Protein AF-A0A8K0DDA6-F1 (afdb_monomer_lite)

pLDDT: mean 89.37, std 14.11, range [34.91, 98.81]

Foldseek 3Di:
DDDDPDDPVVVVVVVVVVLLVVLLVQCLDPDPVSLVVSLVVNLVSCVVCVVPPPVVSVLVLLLSLLLQQLDPRPSSVVSSLVSLLVNLLPDPVDALVSLVVSLCVRLDDDPPDDPVSVLSSLSSQLSSLLSCLSSVVLVVHDLVSVQVSLLSLLVSLPSDVVSVVSSLVSLVSVLVVDALVSCVPRVCVSCVVVQLAELVPHAPSSLVVVVSCCVHHVVSLALVSCCVRHVGSDCDDPVNPVSVVVRVD

Radius of gyration: 22.13 Å; chains: 1; bounding box: 68×40×72 Å

Sequence (249 aa):
MAGLKNEPEENTQKRTSRSILDHFNNISNDNEASRLKNSILLIKHLCVNHKNDDDNELRYALDRLIRGLGSSRNCARIGFYSSLVTLINVSPSLETNQVLQSIAKQLQTGGSNSKSENGDIYTGQVLACGALIRSERFLKSSAEEQKQVLELLLEAGKKRSYLTLAASTFIINVLDMVDANQFEQVIWPALKPEILKPWPEQTIDSIYILTLIHKKFPQSLKASTLKKHLETREIFCEENIKPLGDILL

InterPro domains:
  IPR007015 DNA polymerase V/Myb-binding protein 1A [PF04931] (60-248)
  IPR007015 DNA polymerase V/Myb-binding protein 1A [PTHR13213] (9-248)
  IPR016024 Armadillo-type fold [SSF48371] (18-226)

Organism: Ignelater luminosus (NCBI:txid2038154)

Secondary structure (DSSP, 8-state):
--------HHHHHHHHHHHHHHHHHHHT-SSHHHHHHHHHHHHHHHHHHTTSS-HHHHHHHHHHHHHHHT-S-HHHHHHHHHHHHHHHHH-TT--HHHHHHHHHHHS---TTS-HHHHHHHHHHHHHHHHHHHHTTHHHHS-HHHHHHHHHHHHHHHTTSHHHHHHHHHHHHHHHHH--HHHIIIIIHHHHHHHHS--GGG--HHHHHHHHHHHHH-TTTS-HHHHHHHHS-S-SSSGGGHHHHHHHH-

Structure (mmCIF, N/CA/C/O backbone):
data_AF-A0A8K0DDA6-F1
#
_entry.id   AF-A0A8K0DDA6-F1
#
loop_
_atom_site.group_PDB
_atom_site.id
_atom_site.type_symbol
_atom_site.label_atom_id
_atom_site.label_alt_id
_atom_site.label_comp_id
_atom_site.label_asym_id
_atom_site.label_entity_id
_atom_site.label_seq_id
_atom_site.pdbx_PDB_ins_code
_atom_site.Cartn_x
_atom_site.Cartn_y
_atom_site.Cartn_z
_atom_site.occupancy
_atom_site.B_iso_or_equiv
_atom_site.auth_seq_id
_atom_site.auth_comp_id
_atom_site.auth_asym_id
_atom_site.auth_atom_id
_atom_site.pdbx_PDB_model_num
ATOM 1 N N . MET A 1 1 ? 40.818 -11.777 -45.231 1.00 37.28 1 MET A N 1
ATOM 2 C CA . MET A 1 1 ? 40.711 -11.292 -43.840 1.00 37.28 1 MET A CA 1
ATOM 3 C C . MET A 1 1 ? 39.830 -10.054 -43.843 1.00 37.28 1 MET A C 1
ATOM 5 O O . MET A 1 1 ? 40.301 -8.979 -44.185 1.00 37.28 1 MET A O 1
ATOM 9 N N . ALA A 1 2 ? 38.530 -10.232 -43.603 1.00 34.91 2 ALA A N 1
ATOM 10 C CA . ALA A 1 2 ? 37.582 -9.126 -43.520 1.00 34.91 2 ALA A CA 1
ATOM 11 C C . ALA A 1 2 ? 37.733 -8.459 -42.147 1.00 34.91 2 ALA A C 1
ATOM 13 O O . ALA A 1 2 ? 37.659 -9.136 -41.123 1.00 34.91 2 ALA A O 1
ATOM 14 N N . GLY A 1 3 ? 38.006 -7.154 -42.145 1.00 36.50 3 GLY A N 1
ATOM 15 C CA . GLY A 1 3 ? 38.153 -6.364 -40.930 1.00 36.50 3 GLY A CA 1
ATOM 16 C C . GLY A 1 3 ? 36.832 -6.286 -40.174 1.00 36.50 3 GLY A C 1
ATOM 17 O O . GLY A 1 3 ? 35.857 -5.727 -40.677 1.00 36.50 3 GLY A O 1
ATOM 18 N N . LEU A 1 4 ? 36.820 -6.838 -38.962 1.00 39.72 4 LEU A N 1
ATOM 19 C CA . LEU A 1 4 ? 35.804 -6.561 -37.956 1.00 39.72 4 LEU A CA 1
ATOM 20 C C . LEU A 1 4 ? 35.884 -5.067 -37.623 1.00 39.72 4 LEU A C 1
ATOM 22 O O . LEU A 1 4 ? 36.835 -4.606 -36.993 1.00 39.72 4 LEU A O 1
ATOM 26 N N . LYS A 1 5 ? 34.908 -4.294 -38.106 1.00 45.84 5 LYS A N 1
ATOM 27 C CA . LYS A 1 5 ? 34.679 -2.930 -37.633 1.00 45.84 5 LYS A CA 1
ATOM 28 C C . LYS A 1 5 ? 34.142 -3.037 -36.210 1.00 45.84 5 LYS A C 1
ATOM 30 O O . LYS A 1 5 ? 33.026 -3.510 -36.022 1.00 45.84 5 LYS A O 1
ATOM 35 N N . ASN A 1 6 ? 34.933 -2.593 -35.240 1.00 45.56 6 ASN A N 1
ATOM 36 C CA . ASN A 1 6 ? 34.438 -2.282 -33.907 1.00 45.56 6 ASN A CA 1
ATOM 37 C C . ASN A 1 6 ? 33.366 -1.193 -34.060 1.00 45.56 6 ASN A C 1
ATOM 39 O O . ASN A 1 6 ? 33.683 -0.064 -34.443 1.00 45.56 6 ASN A O 1
ATOM 43 N N . GLU A 1 7 ? 32.096 -1.536 -33.840 1.00 46.50 7 GLU A N 1
ATOM 44 C CA . GLU A 1 7 ? 31.065 -0.519 -33.641 1.00 46.50 7 GLU A CA 1
ATOM 45 C C . GLU A 1 7 ? 31.410 0.254 -32.356 1.00 46.50 7 GLU A C 1
ATOM 47 O O . GLU A 1 7 ? 31.703 -0.375 -31.339 1.00 46.50 7 GLU A O 1
ATOM 52 N N . PRO A 1 8 ? 31.429 1.599 -32.377 1.00 43.06 8 PRO A N 1
ATOM 53 C CA . PRO A 1 8 ? 31.794 2.375 -31.200 1.00 43.06 8 PRO A CA 1
ATOM 54 C C . PRO A 1 8 ? 30.723 2.198 -30.117 1.00 43.06 8 PRO A C 1
ATOM 56 O O . PRO A 1 8 ? 29.542 2.447 -30.368 1.00 43.06 8 PRO A O 1
ATOM 59 N N . GLU A 1 9 ? 31.146 1.795 -28.915 1.00 48.44 9 GLU A N 1
ATOM 60 C CA . GLU A 1 9 ? 30.309 1.534 -27.728 1.00 48.44 9 GLU A CA 1
ATOM 61 C C . GLU A 1 9 ? 29.307 2.670 -27.428 1.00 48.44 9 GLU A C 1
ATOM 63 O O . GLU A 1 9 ? 28.182 2.425 -26.986 1.00 48.44 9 GLU A O 1
ATOM 68 N N . GLU A 1 10 ? 29.663 3.906 -27.786 1.00 38.09 10 GLU A N 1
ATOM 69 C CA . GLU A 1 10 ? 28.833 5.108 -27.661 1.00 38.09 10 GLU A CA 1
ATOM 70 C C . GLU A 1 10 ? 27.535 5.057 -28.501 1.00 38.09 10 GLU A C 1
ATOM 72 O O . GLU A 1 10 ? 26.485 5.545 -28.077 1.00 38.09 10 GLU A O 1
ATOM 77 N N . ASN A 1 11 ? 27.553 4.431 -29.684 1.00 44.00 11 ASN A N 1
ATOM 78 C CA . ASN A 1 11 ? 26.373 4.306 -30.555 1.00 44.00 11 ASN A CA 1
ATOM 79 C C . ASN A 1 11 ? 25.424 3.190 -30.073 1.00 44.00 11 ASN A C 1
ATOM 81 O O . ASN A 1 11 ? 24.204 3.281 -30.238 1.00 44.00 11 ASN A O 1
ATOM 85 N N . THR A 1 12 ? 25.980 2.169 -29.418 1.00 45.00 12 THR A N 1
ATOM 86 C CA . THR A 1 12 ? 25.236 1.056 -28.817 1.00 45.00 12 THR A CA 1
ATOM 87 C C . THR A 1 12 ? 24.516 1.512 -27.548 1.00 45.00 12 THR A C 1
ATOM 89 O O . THR A 1 12 ? 23.301 1.351 -27.462 1.00 45.00 12 THR A O 1
ATOM 92 N N . GLN A 1 13 ? 25.193 2.210 -26.628 1.00 50.66 13 GLN A N 1
ATOM 93 C CA . GLN A 1 13 ? 24.562 2.795 -25.430 1.00 50.66 13 GLN A CA 1
ATOM 94 C C . GLN A 1 13 ? 23.436 3.788 -25.773 1.00 50.66 13 GLN A C 1
ATOM 96 O O . GLN A 1 13 ? 22.380 3.794 -25.138 1.00 50.66 13 GLN A O 1
ATOM 101 N N . LYS A 1 14 ? 23.607 4.598 -26.826 1.00 47.19 14 LYS A N 1
ATOM 102 C CA . LYS A 1 14 ? 22.605 5.584 -27.275 1.00 47.19 14 LYS A CA 1
ATOM 103 C C . LYS A 1 14 ? 21.375 4.949 -27.939 1.00 47.19 14 LYS A C 1
ATOM 105 O O . LYS A 1 14 ? 20.289 5.528 -27.901 1.00 47.19 14 LYS A O 1
ATOM 110 N N . ARG A 1 15 ? 21.520 3.765 -28.546 1.00 51.00 15 ARG A N 1
ATOM 111 C CA . ARG A 1 15 ? 20.397 2.947 -29.044 1.00 51.00 15 ARG A CA 1
ATOM 112 C C . ARG A 1 15 ? 19.676 2.229 -27.905 1.00 51.00 15 ARG A C 1
ATOM 114 O O . ARG A 1 15 ? 18.447 2.228 -27.886 1.00 51.00 15 ARG A O 1
ATOM 121 N N . THR A 1 16 ? 20.423 1.696 -26.943 1.00 53.84 16 THR A N 1
ATOM 122 C CA . THR A 1 16 ? 19.878 1.023 -25.759 1.00 53.84 16 THR A CA 1
ATOM 123 C C . THR A 1 16 ? 19.048 1.971 -24.889 1.00 53.84 16 THR A C 1
ATOM 125 O O . THR A 1 16 ? 17.909 1.651 -24.548 1.00 53.84 16 THR A O 1
ATOM 128 N N . SER A 1 17 ? 19.536 3.192 -24.634 1.00 57.53 17 SER A N 1
ATOM 129 C CA . SER A 1 17 ? 18.791 4.192 -23.853 1.00 57.53 17 SER A CA 1
ATOM 130 C C . SER A 1 17 ? 17.503 4.662 -24.542 1.00 57.53 17 SER A C 1
ATOM 132 O O . SER A 1 17 ? 16.490 4.880 -23.875 1.00 57.53 17 SER A O 1
ATOM 134 N N . ARG A 1 18 ? 17.488 4.749 -25.882 1.00 61.53 18 ARG A N 1
ATOM 135 C CA . ARG A 1 18 ? 16.258 5.001 -26.655 1.00 61.53 18 ARG A CA 1
ATOM 136 C C . ARG A 1 18 ? 15.250 3.855 -26.521 1.00 61.53 18 ARG A C 1
ATOM 138 O O . ARG A 1 18 ? 14.074 4.127 -26.307 1.00 61.53 18 ARG A O 1
ATOM 145 N N . SER A 1 19 ? 15.709 2.601 -26.549 1.00 73.31 19 SER A N 1
ATOM 146 C CA . SER A 1 19 ? 14.839 1.420 -26.423 1.00 73.31 19 SER A CA 1
ATOM 147 C C . SER A 1 19 ? 14.103 1.362 -25.078 1.00 73.31 19 SER A C 1
ATOM 149 O O . SER A 1 19 ? 12.916 1.046 -25.029 1.00 73.31 19 SER A O 1
ATOM 151 N N . ILE A 1 20 ? 14.770 1.713 -23.975 1.00 81.19 20 ILE A N 1
ATOM 152 C CA . ILE A 1 20 ? 14.144 1.737 -22.643 1.00 81.19 20 ILE A CA 1
ATOM 153 C C . ILE A 1 20 ? 13.079 2.824 -22.529 1.00 81.19 20 ILE A C 1
ATOM 155 O O . ILE A 1 20 ? 12.000 2.590 -21.979 1.00 81.19 20 ILE A O 1
ATOM 159 N N . LEU A 1 21 ? 13.370 4.021 -23.041 1.00 84.31 21 LEU A N 1
ATOM 160 C CA . LEU A 1 21 ? 12.417 5.128 -23.028 1.00 84.31 21 LEU A CA 1
ATOM 161 C C . LEU A 1 21 ? 11.140 4.769 -23.797 1.00 84.31 21 LEU A C 1
ATOM 163 O O . LEU A 1 21 ? 10.039 5.073 -23.328 1.00 84.31 21 LEU A O 1
ATOM 167 N N . ASP A 1 22 ? 11.278 4.054 -24.913 1.00 88.69 22 ASP A N 1
ATOM 168 C CA . ASP A 1 22 ? 10.147 3.555 -25.692 1.00 88.69 22 ASP A CA 1
ATOM 169 C C . ASP A 1 22 ? 9.310 2.540 -24.905 1.00 88.69 22 ASP A C 1
ATOM 171 O O . ASP A 1 22 ? 8.074 2.598 -24.945 1.00 88.69 22 ASP A O 1
ATOM 175 N N . HIS A 1 23 ? 9.940 1.658 -24.122 1.00 92.44 23 HIS A N 1
ATOM 176 C CA . HIS A 1 23 ? 9.201 0.754 -23.240 1.00 92.44 23 HIS A CA 1
ATOM 177 C C . HIS A 1 23 ? 8.373 1.524 -22.210 1.00 92.44 23 HIS A C 1
ATOM 179 O O . HIS A 1 23 ? 7.188 1.234 -22.052 1.00 92.44 23 HIS A O 1
ATOM 185 N N . PHE A 1 24 ? 8.927 2.560 -21.574 1.00 92.25 24 PHE A N 1
ATOM 186 C CA . PHE A 1 24 ? 8.174 3.376 -20.615 1.00 92.25 24 PHE A CA 1
ATOM 187 C C . PHE A 1 24 ? 6.974 4.093 -21.230 1.00 92.25 24 PHE A C 1
ATOM 189 O O . PHE A 1 24 ? 5.902 4.119 -20.623 1.00 92.25 24 PHE A O 1
ATOM 196 N N . ASN A 1 25 ? 7.126 4.644 -22.434 1.00 91.38 25 ASN A N 1
ATOM 197 C CA . ASN A 1 25 ? 6.012 5.282 -23.134 1.00 91.38 25 ASN A CA 1
ATOM 198 C C . ASN A 1 25 ? 4.870 4.279 -23.359 1.00 91.38 25 ASN A C 1
ATOM 200 O O . ASN A 1 25 ? 3.705 4.590 -23.103 1.00 91.38 25 ASN A O 1
ATOM 204 N N . ASN A 1 26 ? 5.204 3.044 -23.738 1.00 94.38 26 ASN A N 1
ATOM 205 C CA . ASN A 1 26 ? 4.219 2.002 -24.002 1.00 94.38 26 ASN A CA 1
ATOM 206 C C . ASN A 1 26 ? 3.659 1.311 -22.745 1.00 94.38 26 ASN A C 1
ATOM 208 O O . ASN A 1 26 ? 2.522 0.845 -22.774 1.00 94.38 26 ASN A O 1
ATOM 212 N N . ILE A 1 27 ? 4.383 1.305 -21.621 1.00 94.75 27 ILE A N 1
ATOM 213 C CA . ILE A 1 27 ? 3.843 0.897 -20.309 1.00 94.75 27 ILE A CA 1
ATOM 214 C C . ILE A 1 27 ? 2.678 1.809 -19.895 1.00 94.75 27 ILE A C 1
ATOM 216 O O . ILE A 1 27 ? 1.754 1.368 -19.217 1.00 94.75 27 ILE A O 1
ATOM 220 N N . SER A 1 28 ? 2.670 3.060 -20.360 1.00 94.12 28 SER A N 1
ATOM 221 C CA . SER A 1 28 ? 1.580 4.010 -20.120 1.00 94.12 28 SER A CA 1
ATOM 222 C C . SER A 1 28 ? 0.478 4.011 -21.194 1.00 94.12 28 SER A C 1
ATOM 224 O O . SER A 1 28 ? -0.380 4.894 -21.187 1.00 94.12 28 SER A O 1
ATOM 226 N N . ASN A 1 29 ? 0.498 3.067 -22.142 1.00 94.62 29 ASN A N 1
ATOM 227 C CA . ASN A 1 29 ? -0.458 3.004 -23.251 1.00 94.62 29 ASN A CA 1
ATOM 228 C C . ASN A 1 29 ? -1.860 2.570 -22.776 1.00 94.62 29 ASN A C 1
ATOM 230 O O . ASN A 1 29 ? -1.992 1.819 -21.812 1.00 94.62 29 ASN A O 1
ATOM 234 N N . ASP A 1 30 ? -2.918 2.998 -23.462 1.00 92.56 30 ASP A N 1
ATOM 235 C CA . ASP A 1 30 ? -4.297 2.609 -23.133 1.00 92.56 30 ASP A CA 1
ATOM 236 C C . ASP A 1 30 ? -4.592 1.136 -23.482 1.00 92.56 30 ASP A C 1
ATOM 238 O O . ASP A 1 30 ? -5.408 0.488 -22.822 1.00 92.56 30 ASP A O 1
ATOM 242 N N . ASN A 1 31 ? -3.862 0.557 -24.438 1.00 95.19 31 ASN A N 1
ATOM 243 C CA . ASN A 1 31 ? -3.946 -0.851 -24.807 1.00 95.19 31 ASN A CA 1
ATOM 244 C C . ASN A 1 31 ? -3.198 -1.753 -23.807 1.00 95.19 31 ASN A C 1
ATOM 246 O O . ASN A 1 31 ? -1.980 -1.663 -23.653 1.00 95.19 31 ASN A O 1
ATOM 250 N N . GLU A 1 32 ? -3.925 -2.671 -23.168 1.00 94.69 32 GLU A N 1
ATOM 251 C CA . GLU A 1 32 ? -3.383 -3.592 -22.161 1.00 94.69 32 GLU A CA 1
ATOM 252 C C . GLU A 1 32 ? -2.268 -4.498 -22.689 1.00 94.69 32 GLU A C 1
ATOM 254 O O . GLU A 1 32 ? -1.230 -4.625 -22.040 1.00 94.69 32 GLU A O 1
ATOM 259 N N . ALA A 1 33 ? -2.435 -5.071 -23.884 1.00 94.81 33 ALA A N 1
ATOM 260 C CA . ALA A 1 33 ? -1.425 -5.939 -24.482 1.00 94.81 33 ALA A CA 1
ATOM 261 C C . ALA A 1 33 ? -0.113 -5.182 -24.747 1.00 94.81 33 ALA A C 1
ATOM 263 O O . ALA A 1 33 ? 0.972 -5.723 -24.532 1.00 94.81 33 ALA A O 1
ATOM 264 N N . SER A 1 34 ? -0.203 -3.911 -25.154 1.00 93.62 34 SER A N 1
ATOM 265 C CA . SER A 1 34 ? 0.958 -3.035 -25.322 1.00 93.62 34 SER A CA 1
ATOM 266 C C . SER A 1 34 ? 1.656 -2.768 -23.990 1.00 93.62 34 SER A C 1
ATOM 268 O O . SER A 1 34 ? 2.882 -2.906 -23.921 1.00 93.62 34 SER A O 1
ATOM 270 N N . ARG A 1 35 ? 0.894 -2.478 -22.921 1.00 95.12 35 ARG A N 1
ATOM 271 C CA . ARG A 1 35 ? 1.457 -2.310 -21.572 1.00 95.12 35 ARG A CA 1
ATOM 272 C C . ARG A 1 35 ? 2.206 -3.564 -21.138 1.00 95.12 35 ARG A C 1
ATOM 274 O O . ARG A 1 35 ? 3.400 -3.487 -20.874 1.00 95.12 35 ARG A O 1
ATOM 281 N N . LEU A 1 36 ? 1.539 -4.720 -21.158 1.00 94.12 36 LEU A N 1
ATOM 282 C CA . LEU A 1 36 ? 2.109 -5.992 -20.709 1.00 94.12 36 LEU A CA 1
ATOM 283 C C . LEU A 1 36 ? 3.366 -6.373 -21.499 1.00 94.12 36 LEU A C 1
ATOM 285 O O . LEU A 1 36 ? 4.393 -6.713 -20.909 1.00 94.12 36 LEU A O 1
ATOM 289 N N . LYS A 1 37 ? 3.315 -6.270 -22.833 1.00 95.31 37 LYS A N 1
ATOM 290 C CA . LYS A 1 37 ? 4.465 -6.552 -23.701 1.00 95.31 37 LYS A CA 1
ATOM 291 C C . LYS A 1 37 ? 5.666 -5.691 -23.318 1.00 95.31 37 LYS A C 1
ATOM 293 O O . LYS A 1 37 ? 6.772 -6.212 -23.202 1.00 95.31 37 LYS A O 1
ATOM 298 N N . ASN A 1 38 ? 5.463 -4.392 -23.120 1.00 95.12 38 ASN A N 1
ATOM 299 C CA . ASN A 1 38 ? 6.559 -3.473 -22.828 1.00 95.12 38 ASN A CA 1
ATOM 300 C C . ASN A 1 38 ? 7.062 -3.579 -21.387 1.00 95.12 38 ASN A C 1
ATOM 302 O O . ASN A 1 38 ? 8.265 -3.456 -21.181 1.00 95.12 38 ASN A O 1
ATOM 306 N N . SER A 1 39 ? 6.199 -3.908 -20.421 1.00 95.00 39 SER A N 1
ATOM 307 C CA . SER A 1 39 ? 6.622 -4.297 -19.071 1.00 95.00 39 SER A CA 1
ATOM 308 C C . SER A 1 39 ? 7.578 -5.489 -19.119 1.00 95.00 39 SER A C 1
ATOM 310 O O . SER A 1 39 ? 8.661 -5.433 -18.545 1.00 95.00 39 SER A O 1
ATOM 312 N N . ILE A 1 40 ? 7.218 -6.547 -19.856 1.00 93.81 40 ILE A N 1
ATOM 313 C CA . ILE A 1 40 ? 8.054 -7.747 -19.993 1.00 93.81 40 ILE A CA 1
ATOM 314 C C . ILE A 1 40 ? 9.386 -7.418 -20.674 1.00 93.81 40 ILE A C 1
ATOM 316 O O . ILE A 1 40 ? 10.425 -7.899 -20.229 1.00 93.81 40 ILE A O 1
ATOM 320 N N . LEU A 1 41 ? 9.370 -6.620 -21.746 1.00 94.00 41 LEU A N 1
ATOM 321 C CA . LEU A 1 41 ? 10.591 -6.229 -22.456 1.00 94.00 41 LEU A CA 1
ATOM 322 C C . LEU A 1 41 ? 11.528 -5.404 -21.568 1.00 94.00 41 LEU A C 1
ATOM 324 O O . LEU A 1 41 ? 12.711 -5.725 -21.497 1.00 94.00 41 LEU A O 1
ATOM 328 N N . LEU A 1 42 ? 10.993 -4.420 -20.838 1.00 93.81 42 LEU A N 1
ATOM 329 C CA . LEU A 1 42 ? 11.761 -3.625 -19.881 1.00 93.81 42 LEU A CA 1
ATOM 330 C C . LEU A 1 42 ? 12.400 -4.511 -18.807 1.00 93.81 42 LEU A C 1
ATOM 332 O O . LEU A 1 42 ? 13.595 -4.414 -18.562 1.00 93.81 42 LEU A O 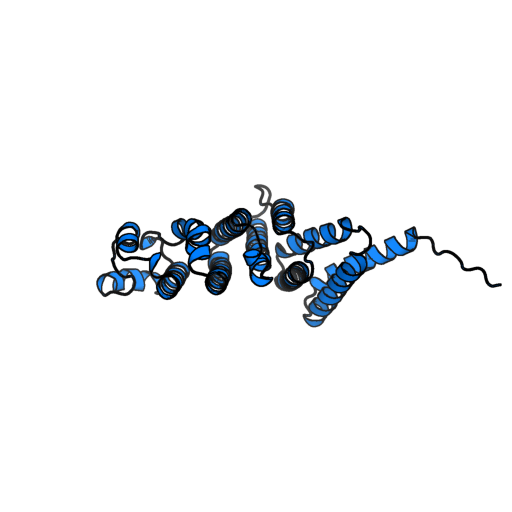1
ATOM 336 N N . ILE A 1 43 ? 11.621 -5.394 -18.182 1.00 92.75 43 ILE A N 1
ATOM 337 C CA . ILE A 1 43 ? 12.120 -6.242 -17.093 1.00 92.75 43 ILE A CA 1
ATOM 338 C C . ILE A 1 43 ? 13.170 -7.224 -17.611 1.00 92.75 43 ILE A C 1
ATOM 340 O O . ILE A 1 43 ? 14.217 -7.375 -16.993 1.00 92.75 43 ILE A O 1
ATOM 344 N N . LYS A 1 44 ? 12.947 -7.846 -18.777 1.00 90.62 44 LYS A N 1
ATOM 345 C CA . LYS A 1 44 ? 13.949 -8.716 -19.411 1.00 90.62 44 LYS A CA 1
ATOM 346 C C . LYS A 1 44 ? 15.249 -7.970 -19.686 1.00 90.62 44 LYS A C 1
ATOM 348 O O . LYS A 1 44 ? 16.312 -8.514 -19.411 1.00 90.62 44 LYS A O 1
ATOM 353 N N . HIS A 1 45 ? 15.157 -6.747 -20.206 1.00 89.31 45 HIS A N 1
ATOM 354 C CA . HIS A 1 45 ? 16.318 -5.897 -20.451 1.00 89.31 45 HIS A CA 1
ATOM 355 C C . HIS A 1 45 ? 17.103 -5.646 -19.157 1.00 89.31 45 HIS A C 1
ATOM 357 O O . HIS A 1 45 ? 18.295 -5.945 -19.098 1.00 89.31 45 HIS A O 1
ATOM 363 N N . LEU A 1 46 ? 16.415 -5.207 -18.098 1.00 88.44 46 LEU A N 1
ATOM 364 C CA . LEU A 1 46 ? 17.028 -4.932 -16.795 1.00 88.44 46 LEU A CA 1
ATOM 365 C C . LEU A 1 46 ? 17.646 -6.189 -16.164 1.00 88.44 46 LEU A C 1
ATOM 367 O O . LEU A 1 46 ? 18.747 -6.123 -15.633 1.00 88.44 46 LEU A O 1
ATOM 371 N N . CYS A 1 47 ? 16.988 -7.350 -16.254 1.00 83.00 47 CYS A N 1
ATOM 372 C CA . CYS A 1 47 ? 17.507 -8.602 -15.695 1.00 83.00 47 CYS A CA 1
ATOM 373 C C . CYS A 1 47 ? 18.720 -9.155 -16.460 1.00 83.00 47 CYS A C 1
ATOM 375 O O . CYS A 1 47 ? 19.604 -9.754 -15.851 1.00 83.00 47 CYS A O 1
ATOM 377 N N . VAL A 1 48 ? 18.766 -9.001 -17.788 1.00 77.81 48 VAL A N 1
ATOM 378 C CA . VAL A 1 48 ? 19.879 -9.507 -18.611 1.00 77.81 48 VAL A CA 1
ATOM 379 C C . VAL A 1 48 ? 21.132 -8.651 -18.426 1.00 77.81 48 VAL A C 1
ATOM 381 O O . VAL A 1 48 ? 22.227 -9.201 -18.310 1.00 77.81 48 VAL A O 1
ATOM 384 N N . ASN A 1 49 ? 20.973 -7.329 -18.344 1.00 68.50 49 ASN A N 1
ATOM 385 C CA . ASN A 1 49 ? 22.099 -6.394 -18.272 1.00 68.50 49 ASN A CA 1
ATOM 386 C C . ASN A 1 49 ? 22.610 -6.14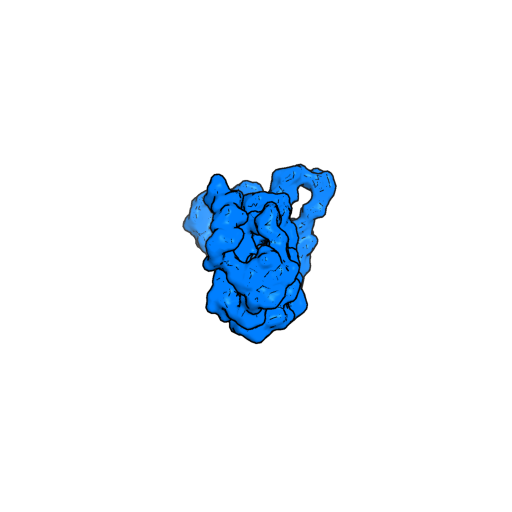4 -16.849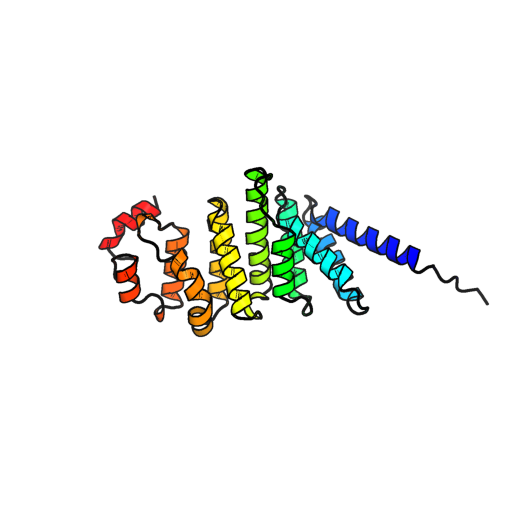 1.00 68.50 49 ASN A C 1
ATOM 388 O O . ASN A 1 49 ? 23.705 -5.615 -16.682 1.00 68.50 49 ASN A O 1
ATOM 392 N N . HIS A 1 50 ? 21.903 -6.635 -15.826 1.00 61.69 50 HIS A N 1
ATOM 393 C CA . HIS A 1 50 ? 22.314 -6.525 -14.422 1.00 61.69 50 HIS A CA 1
ATOM 394 C C . HIS A 1 50 ? 23.654 -7.209 -14.081 1.00 61.69 50 HIS A C 1
ATOM 396 O O . HIS A 1 50 ? 24.149 -7.074 -12.965 1.00 61.69 50 HIS A O 1
ATOM 402 N N . LYS A 1 51 ? 24.239 -7.975 -15.012 1.00 56.69 51 LYS A N 1
ATOM 403 C CA . LYS A 1 51 ? 25.533 -8.651 -14.832 1.00 56.69 51 LYS A CA 1
ATOM 404 C C . LYS A 1 51 ? 26.749 -7.725 -14.995 1.00 56.69 51 LYS A C 1
ATOM 406 O O . LYS A 1 51 ? 27.842 -8.150 -14.640 1.00 56.69 51 LYS A O 1
ATOM 411 N N . ASN A 1 52 ? 26.567 -6.497 -15.494 1.00 50.16 52 ASN A N 1
ATOM 412 C CA . ASN A 1 52 ? 27.655 -5.574 -15.841 1.00 50.16 52 ASN A CA 1
ATOM 413 C C . ASN A 1 52 ? 27.522 -4.201 -15.144 1.00 50.16 52 ASN A C 1
ATOM 415 O O . ASN A 1 52 ? 27.425 -3.190 -15.829 1.00 50.16 52 ASN A O 1
ATOM 419 N N . ASP A 1 53 ? 27.507 -4.157 -13.807 1.00 51.22 53 ASP A N 1
ATOM 420 C CA . ASP A 1 53 ? 27.662 -2.921 -12.998 1.00 51.22 53 ASP A CA 1
ATOM 421 C C . ASP A 1 53 ? 26.667 -1.762 -13.276 1.00 51.22 53 ASP A C 1
ATOM 423 O O . ASP A 1 53 ? 26.863 -0.638 -12.811 1.00 51.22 53 ASP A O 1
ATOM 427 N N . ASP A 1 54 ? 25.567 -2.004 -13.999 1.00 62.56 54 ASP A N 1
ATOM 428 C CA . ASP A 1 54 ? 24.640 -0.946 -14.432 1.00 62.56 54 ASP A CA 1
ATOM 429 C C . ASP A 1 54 ? 23.519 -0.656 -13.411 1.00 62.56 54 ASP A C 1
ATOM 431 O O . ASP A 1 54 ? 22.335 -0.526 -13.740 1.00 62.56 54 ASP A O 1
ATOM 435 N N . ASP A 1 55 ? 23.897 -0.523 -12.134 1.00 73.62 55 ASP A N 1
ATOM 436 C CA . ASP A 1 55 ? 23.002 -0.122 -11.032 1.00 73.62 55 ASP A CA 1
ATOM 437 C C . ASP A 1 55 ? 22.297 1.219 -11.320 1.00 73.62 55 ASP A C 1
ATOM 439 O O . ASP A 1 55 ? 21.196 1.490 -10.826 1.00 73.62 55 ASP A O 1
ATOM 443 N N . ASN A 1 56 ? 22.899 2.057 -12.170 1.00 82.81 56 ASN A N 1
ATOM 444 C CA . ASN A 1 56 ? 22.328 3.323 -12.616 1.00 82.81 56 ASN A CA 1
ATOM 445 C C . ASN A 1 56 ? 21.083 3.128 -13.489 1.00 82.81 56 ASN A C 1
ATOM 447 O O . ASN A 1 56 ? 20.108 3.867 -13.322 1.00 82.81 56 ASN A O 1
ATOM 451 N N . GLU A 1 57 ? 21.080 2.142 -14.389 1.00 86.81 57 GLU A N 1
ATOM 452 C CA . GLU A 1 57 ? 19.937 1.849 -15.256 1.00 86.81 57 GLU A CA 1
ATOM 453 C C . GLU A 1 57 ? 18.769 1.257 -14.454 1.00 86.81 57 GLU A C 1
ATOM 455 O O . GLU A 1 57 ? 17.628 1.711 -14.605 1.00 86.81 57 GLU A O 1
ATOM 460 N N . LEU A 1 58 ? 19.043 0.331 -13.521 1.00 89.19 58 LEU A N 1
ATOM 461 C CA . LEU A 1 58 ? 18.018 -0.187 -12.607 1.00 89.19 58 LEU A CA 1
ATOM 462 C C . LEU A 1 58 ? 17.430 0.939 -11.749 1.00 89.19 58 LEU A C 1
ATOM 464 O O . LEU A 1 58 ? 16.2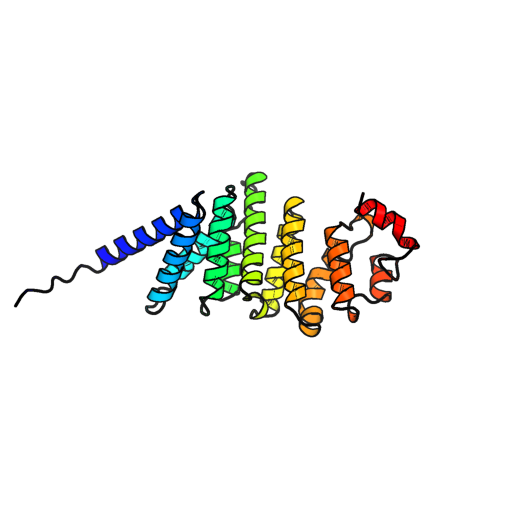08 1.057 -11.637 1.00 89.19 58 LEU A O 1
ATOM 468 N N . ARG A 1 59 ? 18.277 1.791 -11.161 1.00 90.81 59 ARG A N 1
ATOM 469 C CA . ARG A 1 59 ? 17.822 2.911 -10.329 1.00 90.81 59 ARG A CA 1
ATOM 470 C C . ARG A 1 59 ? 17.013 3.925 -11.132 1.00 90.81 59 ARG A C 1
ATOM 472 O O . ARG A 1 59 ? 15.999 4.422 -10.642 1.00 90.81 59 ARG A O 1
ATOM 479 N N . TYR A 1 60 ? 17.421 4.210 -12.366 1.00 91.94 60 TYR A N 1
ATOM 480 C CA . TYR A 1 60 ? 16.656 5.050 -13.283 1.00 91.94 60 TYR A CA 1
ATOM 481 C C . TYR A 1 60 ? 15.278 4.449 -13.570 1.00 91.94 60 TYR A C 1
ATOM 483 O O . TYR A 1 60 ? 14.264 5.151 -13.507 1.00 91.94 60 TYR A O 1
ATOM 491 N N . ALA A 1 61 ? 15.229 3.146 -13.856 1.00 94.12 61 ALA A N 1
ATOM 492 C CA . ALA A 1 61 ? 13.982 2.455 -14.126 1.00 94.12 61 ALA A CA 1
ATOM 493 C C . ALA A 1 61 ? 13.057 2.452 -12.906 1.00 94.12 61 ALA A C 1
ATOM 495 O O . ALA A 1 61 ? 11.877 2.773 -13.044 1.00 94.12 61 ALA A O 1
ATOM 496 N N . LEU A 1 62 ? 13.594 2.177 -11.716 1.00 96.19 62 LEU A N 1
ATOM 497 C CA . LEU A 1 62 ? 12.878 2.263 -10.446 1.00 96.19 62 LEU A CA 1
ATOM 498 C C . LEU A 1 62 ? 12.260 3.652 -10.242 1.00 96.19 62 LEU A C 1
ATOM 500 O O . LEU A 1 62 ? 11.049 3.760 -10.048 1.00 96.19 62 LEU A O 1
ATOM 504 N N . ASP A 1 63 ? 13.073 4.707 -10.354 1.00 97.25 63 ASP A N 1
ATOM 505 C CA . ASP A 1 63 ? 12.631 6.096 -10.204 1.00 97.25 63 ASP A CA 1
ATOM 506 C C . ASP A 1 63 ? 11.493 6.430 -11.183 1.00 97.25 63 ASP A C 1
ATOM 508 O O . ASP A 1 63 ? 10.518 7.098 -10.826 1.00 97.25 63 ASP A O 1
ATOM 512 N N . ARG A 1 64 ? 11.585 5.946 -12.425 1.00 96.69 64 ARG A N 1
ATOM 513 C CA . ARG A 1 64 ? 10.581 6.203 -13.461 1.00 96.69 64 ARG A CA 1
ATOM 514 C C . ARG A 1 64 ? 9.291 5.415 -13.246 1.00 96.69 64 ARG A C 1
ATOM 516 O O . ARG A 1 64 ? 8.214 5.979 -13.442 1.00 96.69 64 ARG A O 1
ATOM 523 N N . LEU A 1 65 ? 9.386 4.156 -12.819 1.00 98.31 65 LEU A N 1
ATOM 524 C CA . LEU A 1 65 ? 8.228 3.338 -12.460 1.00 98.31 65 LEU A CA 1
ATOM 525 C C . LEU A 1 65 ? 7.476 3.949 -11.274 1.00 98.31 65 LEU A C 1
ATOM 527 O O . LEU A 1 65 ? 6.264 4.129 -11.362 1.00 98.31 65 LEU A O 1
ATOM 531 N N . ILE A 1 66 ? 8.189 4.333 -10.210 1.00 98.62 66 ILE A N 1
ATOM 532 C CA . ILE A 1 66 ? 7.594 4.935 -9.009 1.00 98.62 66 ILE A CA 1
ATOM 533 C C . ILE A 1 66 ? 6.937 6.274 -9.332 1.00 98.62 66 ILE A C 1
ATOM 535 O O . ILE A 1 66 ? 5.783 6.487 -8.966 1.00 98.62 66 ILE A O 1
ATOM 539 N N . ARG A 1 67 ? 7.612 7.157 -10.081 1.00 98.25 67 ARG A N 1
ATOM 540 C CA . ARG A 1 67 ? 7.011 8.424 -10.528 1.00 98.25 67 ARG A CA 1
ATOM 541 C C . ARG A 1 67 ? 5.727 8.189 -11.328 1.00 98.25 67 ARG A C 1
ATOM 543 O O . ARG A 1 67 ? 4.751 8.913 -11.155 1.00 98.25 67 ARG A O 1
ATOM 550 N N . GLY A 1 68 ? 5.717 7.166 -12.183 1.00 98.00 68 GLY A N 1
ATOM 551 C CA . GLY A 1 68 ? 4.566 6.796 -13.002 1.00 98.00 68 GLY A CA 1
ATOM 552 C C . GLY A 1 68 ? 3.318 6.393 -12.206 1.00 98.00 68 GLY A C 1
ATOM 553 O O . GLY A 1 68 ? 2.202 6.557 -12.702 1.00 98.00 68 GLY A O 1
ATOM 554 N N . LEU A 1 69 ? 3.474 5.939 -10.956 1.00 98.50 69 LEU A N 1
ATOM 555 C CA . LEU A 1 69 ? 2.347 5.637 -10.066 1.00 98.50 69 LEU A CA 1
ATOM 556 C C . LEU A 1 69 ? 1.546 6.887 -9.679 1.00 98.50 69 LEU A C 1
ATOM 558 O O . LEU A 1 69 ? 0.351 6.781 -9.416 1.00 98.50 69 LEU A O 1
ATOM 562 N N . GLY A 1 70 ? 2.186 8.060 -9.688 1.00 97.31 70 GLY A N 1
ATOM 563 C CA . GLY A 1 70 ? 1.554 9.362 -9.466 1.00 97.31 70 GLY A CA 1
ATOM 564 C C . GLY A 1 70 ? 0.919 9.973 -10.720 1.00 97.31 70 GLY A C 1
ATOM 565 O O . GLY A 1 70 ? 0.689 11.176 -10.766 1.00 97.31 70 GLY A O 1
ATOM 566 N N . SER A 1 71 ? 0.687 9.189 -11.779 1.00 97.25 71 SER A N 1
ATOM 567 C CA . SER A 1 71 ? 0.000 9.675 -12.979 1.00 97.25 71 SER A CA 1
ATOM 568 C C . SER A 1 71 ? -1.493 9.881 -12.721 1.00 97.25 71 SER A C 1
ATOM 570 O O . SER A 1 71 ? -2.135 9.037 -12.100 1.00 97.25 71 SER A O 1
ATOM 572 N N . SER A 1 72 ? -2.077 10.928 -13.306 1.00 96.00 72 SER A N 1
ATOM 573 C CA . SER A 1 72 ? -3.531 11.146 -13.332 1.00 96.00 72 SER A CA 1
ATOM 574 C C . SER A 1 72 ? -4.283 10.139 -14.221 1.00 96.00 72 SER A C 1
ATOM 576 O O . SER A 1 72 ? -5.490 9.942 -14.070 1.00 96.00 72 SER A O 1
ATOM 578 N N . ARG A 1 73 ? -3.584 9.446 -15.133 1.00 96.69 73 ARG A N 1
ATOM 579 C CA . ARG A 1 73 ? -4.162 8.456 -16.056 1.00 96.69 73 ARG A CA 1
ATOM 580 C C . ARG A 1 73 ? -4.189 7.064 -15.427 1.00 96.69 73 ARG A C 1
ATOM 582 O O . ARG A 1 73 ? -3.147 6.479 -15.137 1.00 96.69 73 ARG A O 1
ATOM 589 N N . ASN A 1 74 ? -5.380 6.479 -15.303 1.00 94.81 74 ASN A N 1
ATOM 590 C CA . ASN A 1 74 ? -5.547 5.167 -14.669 1.00 94.81 74 ASN A CA 1
ATOM 591 C C . ASN A 1 74 ? -4.805 4.032 -15.399 1.00 94.81 74 ASN A C 1
ATOM 593 O O . ASN A 1 74 ? -4.143 3.215 -14.768 1.00 94.81 74 ASN A O 1
ATOM 597 N N . CYS A 1 75 ? -4.864 4.009 -16.731 1.00 95.62 75 CYS A N 1
ATOM 598 C CA . CYS A 1 75 ? -4.126 3.055 -17.565 1.00 95.62 75 CYS A CA 1
ATOM 599 C C . CYS A 1 75 ? -2.610 3.106 -17.324 1.00 95.62 75 CYS A C 1
ATOM 601 O O . CYS A 1 75 ? -1.964 2.060 -17.253 1.00 95.62 75 CYS A O 1
ATOM 603 N N . ALA A 1 76 ? -2.056 4.309 -17.139 1.00 97.00 76 ALA A N 1
ATOM 604 C CA . ALA A 1 76 ? -0.649 4.498 -16.831 1.00 97.00 76 ALA A CA 1
ATOM 605 C C . ALA A 1 76 ? -0.319 3.935 -15.448 1.00 97.00 76 ALA A C 1
ATOM 607 O O . ALA A 1 76 ? 0.607 3.135 -15.333 1.00 97.00 76 ALA A O 1
ATOM 608 N N . ARG A 1 77 ? -1.121 4.262 -14.423 1.00 97.69 77 ARG A N 1
ATOM 609 C CA . ARG A 1 77 ? -0.947 3.701 -13.074 1.00 97.69 77 ARG A CA 1
ATOM 610 C C . ARG A 1 77 ? -0.950 2.175 -13.083 1.00 97.69 77 ARG A C 1
ATOM 612 O O . ARG A 1 77 ? -0.079 1.583 -12.461 1.00 97.69 77 ARG A O 1
ATOM 619 N N . ILE A 1 78 ? -1.866 1.548 -13.826 1.00 97.44 78 ILE A N 1
ATOM 620 C CA . ILE A 1 78 ? -1.933 0.084 -13.963 1.00 97.44 78 ILE A CA 1
ATOM 621 C C . ILE A 1 78 ? -0.620 -0.473 -14.523 1.00 97.44 78 ILE A C 1
ATOM 623 O O . ILE A 1 78 ? -0.037 -1.367 -13.915 1.00 97.44 78 ILE A O 1
ATOM 627 N N . GLY A 1 79 ? -0.138 0.064 -15.649 1.00 97.94 79 GLY A N 1
ATOM 628 C CA . GLY A 1 79 ? 1.088 -0.424 -16.284 1.00 97.94 79 GLY A CA 1
ATOM 629 C C . GLY A 1 79 ? 2.337 -0.203 -15.434 1.00 97.94 79 GLY A C 1
ATOM 630 O O . GLY A 1 79 ? 3.168 -1.104 -15.304 1.00 97.94 79 GLY A O 1
ATOM 631 N N . PHE A 1 80 ? 2.477 0.974 -14.821 1.00 98.50 80 PHE A N 1
ATOM 632 C CA . PHE A 1 80 ? 3.603 1.266 -13.934 1.00 98.50 80 PHE A CA 1
ATOM 633 C C . PHE A 1 80 ? 3.574 0.390 -12.678 1.00 98.50 80 PHE A C 1
ATOM 635 O O . PHE A 1 80 ? 4.606 -0.170 -12.311 1.00 98.50 80 PHE A O 1
ATOM 642 N N . TYR A 1 81 ? 2.399 0.196 -12.074 1.00 98.56 81 TYR A N 1
ATOM 643 C CA . TYR A 1 81 ? 2.225 -0.651 -10.897 1.00 98.56 81 TYR A CA 1
ATOM 644 C C . TYR A 1 81 ? 2.574 -2.113 -11.179 1.00 98.56 81 TYR A C 1
ATOM 646 O O . TYR A 1 81 ? 3.393 -2.690 -10.465 1.00 98.56 81 TYR A O 1
ATOM 654 N N . SER A 1 82 ? 2.026 -2.708 -12.244 1.00 97.94 82 SER A N 1
ATOM 655 C CA . SER A 1 82 ? 2.313 -4.106 -12.593 1.00 97.94 82 SER A CA 1
ATOM 656 C C . SER A 1 82 ? 3.791 -4.323 -12.922 1.00 97.94 82 SER A C 1
ATOM 658 O O . SER A 1 82 ? 4.382 -5.330 -12.523 1.00 97.94 82 SER A O 1
ATOM 660 N N . SER A 1 83 ? 4.410 -3.358 -13.609 1.00 98.19 83 SER A N 1
ATOM 661 C CA . SER A 1 83 ? 5.842 -3.393 -13.918 1.00 98.19 83 SER A CA 1
ATOM 662 C C . SER A 1 83 ? 6.692 -3.308 -12.651 1.00 98.19 83 SER A C 1
ATOM 664 O O . SER A 1 83 ? 7.640 -4.074 -12.516 1.00 98.19 83 SER A O 1
ATOM 666 N N . LEU A 1 84 ? 6.340 -2.423 -11.710 1.00 98.56 84 LEU A N 1
ATOM 667 C CA . LEU A 1 84 ? 7.067 -2.252 -10.451 1.00 98.56 84 LEU A CA 1
ATOM 668 C C . LEU A 1 84 ? 6.967 -3.488 -9.554 1.00 98.56 84 LEU A C 1
ATOM 670 O O . LEU A 1 84 ? 7.991 -3.947 -9.058 1.00 98.56 84 LEU A O 1
ATOM 674 N N . VAL A 1 85 ? 5.765 -4.051 -9.382 1.00 98.31 85 VAL A N 1
ATOM 675 C CA . VAL A 1 85 ? 5.560 -5.302 -8.625 1.00 98.31 85 VAL A CA 1
ATOM 676 C C . VAL A 1 85 ? 6.468 -6.398 -9.171 1.00 98.31 85 VAL A C 1
ATOM 678 O O . VAL A 1 85 ? 7.183 -7.051 -8.413 1.00 98.31 85 VAL A O 1
ATOM 681 N N . THR A 1 86 ? 6.468 -6.568 -10.495 1.00 97.25 86 THR A N 1
ATOM 682 C CA . THR A 1 86 ? 7.263 -7.610 -11.145 1.00 97.25 86 THR A CA 1
ATOM 683 C C . THR A 1 86 ? 8.756 -7.335 -10.992 1.00 97.25 86 THR A C 1
ATOM 685 O O . THR A 1 86 ? 9.484 -8.241 -10.607 1.00 97.25 86 THR A O 1
ATOM 688 N N . LEU A 1 87 ? 9.213 -6.095 -11.213 1.00 96.19 87 LEU A N 1
ATOM 689 C CA . LEU A 1 87 ? 10.619 -5.713 -11.047 1.00 96.19 87 LEU A CA 1
ATOM 690 C C . LEU A 1 87 ? 11.125 -6.002 -9.627 1.00 96.19 87 LEU A C 1
ATOM 692 O O . LEU A 1 87 ? 12.160 -6.639 -9.470 1.00 96.19 87 LEU A O 1
ATOM 696 N N . ILE A 1 88 ? 10.384 -5.590 -8.593 1.00 96.88 88 ILE A N 1
ATOM 697 C CA . ILE A 1 88 ? 10.764 -5.839 -7.193 1.00 96.88 88 ILE A CA 1
ATOM 698 C C . ILE A 1 88 ? 10.821 -7.344 -6.894 1.00 96.88 88 ILE A C 1
ATOM 700 O O . ILE A 1 88 ? 11.686 -7.793 -6.136 1.00 96.88 88 ILE A O 1
ATOM 704 N N . ASN A 1 89 ? 9.902 -8.122 -7.468 1.00 95.19 89 ASN A N 1
ATOM 705 C CA . ASN A 1 89 ? 9.836 -9.562 -7.251 1.00 95.19 89 ASN A CA 1
ATOM 706 C C . ASN A 1 89 ? 11.026 -10.298 -7.894 1.00 95.19 89 ASN A C 1
ATOM 708 O O . ASN A 1 89 ? 11.627 -11.156 -7.249 1.00 95.19 89 ASN A O 1
ATOM 712 N N . VAL A 1 90 ? 11.405 -9.931 -9.125 1.00 93.19 90 VAL A N 1
ATOM 713 C CA . VAL A 1 90 ? 12.450 -10.633 -9.896 1.00 93.19 90 VAL A CA 1
ATOM 714 C C . VAL A 1 90 ? 13.863 -10.077 -9.711 1.00 93.19 90 VAL A C 1
ATOM 716 O O . VAL A 1 90 ? 14.808 -10.693 -10.201 1.00 93.19 90 VAL A O 1
ATOM 719 N N . SER A 1 91 ? 14.026 -8.949 -9.012 1.00 90.50 91 SER A N 1
ATOM 720 C CA . SER A 1 91 ? 15.329 -8.343 -8.710 1.00 90.50 91 SER A CA 1
ATOM 721 C C . SER A 1 91 ? 15.675 -8.485 -7.222 1.00 90.50 91 SER A C 1
ATOM 723 O O . SER A 1 91 ? 15.326 -7.618 -6.418 1.00 90.50 91 SER A O 1
ATOM 725 N N . PRO A 1 92 ? 16.380 -9.555 -6.804 1.00 85.62 92 PRO A N 1
ATOM 726 C CA . PRO A 1 92 ? 16.840 -9.717 -5.424 1.00 85.62 92 PRO A CA 1
ATOM 727 C C . PRO A 1 92 ? 17.756 -8.589 -4.942 1.00 85.62 92 PRO A C 1
ATOM 729 O O . PRO A 1 92 ? 17.717 -8.279 -3.757 1.00 85.62 92 PRO A O 1
ATOM 732 N N . SER A 1 93 ? 18.522 -7.982 -5.858 1.00 86.62 93 SER A N 1
ATOM 733 C CA . SER A 1 93 ? 19.421 -6.844 -5.614 1.00 86.62 93 SER A CA 1
ATOM 734 C C . SER A 1 93 ? 18.696 -5.567 -5.198 1.00 86.62 93 SER A C 1
ATOM 736 O O . SER A 1 93 ? 19.316 -4.689 -4.608 1.00 86.62 93 SER A O 1
ATOM 738 N N . LEU A 1 94 ? 17.400 -5.450 -5.507 1.00 91.44 94 LEU A N 1
ATOM 739 C CA . LEU A 1 94 ? 16.624 -4.270 -5.174 1.00 91.44 94 LEU A CA 1
ATOM 740 C C . LEU A 1 94 ? 16.105 -4.366 -3.734 1.00 91.44 94 LEU A C 1
ATOM 742 O O . LEU A 1 94 ? 15.172 -5.118 -3.431 1.00 91.44 94 LEU A O 1
ATOM 746 N N . GLU A 1 95 ? 16.712 -3.580 -2.851 1.00 93.88 95 GLU A N 1
ATOM 747 C CA . GLU A 1 95 ? 16.379 -3.534 -1.432 1.00 93.88 95 GLU A CA 1
ATOM 748 C C . GLU A 1 95 ? 15.148 -2.665 -1.152 1.00 93.88 95 GLU A C 1
ATOM 750 O O . GLU A 1 95 ? 14.853 -1.692 -1.854 1.00 93.88 95 GLU A O 1
ATOM 755 N N . THR A 1 96 ? 14.438 -2.980 -0.067 1.00 97.56 96 THR A N 1
ATOM 756 C CA . THR A 1 96 ? 13.252 -2.221 0.367 1.00 97.56 96 THR A CA 1
ATOM 757 C C . THR A 1 96 ? 13.598 -0.757 0.622 1.00 97.56 96 THR A C 1
ATOM 759 O O . THR A 1 96 ? 12.879 0.133 0.164 1.00 97.56 96 THR A O 1
ATOM 762 N N . ASN A 1 97 ? 14.731 -0.492 1.279 1.00 96.94 97 ASN A N 1
ATOM 763 C CA . ASN A 1 97 ? 15.216 0.861 1.518 1.00 96.94 97 ASN A CA 1
ATOM 764 C C . ASN A 1 97 ? 15.406 1.672 0.223 1.00 96.94 97 ASN A C 1
ATOM 766 O O . ASN A 1 97 ? 15.018 2.837 0.173 1.00 96.94 97 ASN A O 1
ATOM 770 N N . GLN A 1 98 ? 15.917 1.066 -0.855 1.00 96.50 98 GLN A N 1
ATOM 771 C CA . GLN A 1 98 ? 16.079 1.749 -2.146 1.00 96.50 98 GLN A CA 1
ATOM 772 C C . GLN A 1 98 ? 14.724 2.151 -2.749 1.00 96.50 98 GLN A C 1
ATOM 774 O O . GLN A 1 98 ? 14.583 3.253 -3.287 1.00 96.50 98 GLN A O 1
ATOM 779 N N . VAL A 1 99 ? 13.709 1.290 -2.617 1.00 98.19 99 VAL A N 1
ATOM 780 C CA . VAL A 1 99 ? 12.330 1.596 -3.028 1.00 98.19 99 VAL A CA 1
ATOM 781 C C . VAL A 1 99 ? 11.763 2.743 -2.187 1.00 98.19 99 VAL A C 1
ATOM 783 O O . VAL A 1 99 ? 11.250 3.704 -2.755 1.00 98.19 99 VAL A O 1
ATOM 786 N N . LEU A 1 100 ? 11.908 2.698 -0.858 1.00 98.50 100 LEU A N 1
ATOM 787 C CA . LEU A 1 100 ? 11.448 3.758 0.051 1.00 98.50 100 LEU A CA 1
ATOM 788 C C . LEU A 1 100 ? 12.117 5.110 -0.243 1.00 98.50 100 LEU A C 1
ATOM 790 O O . LEU A 1 100 ? 11.431 6.129 -0.337 1.00 98.50 100 LEU A O 1
ATOM 794 N N . GLN A 1 101 ? 13.432 5.124 -0.481 1.00 98.00 101 GLN A N 1
ATOM 795 C CA . GLN A 1 101 ? 14.160 6.326 -0.896 1.00 98.00 101 GLN A CA 1
ATOM 796 C C . GLN A 1 101 ? 13.632 6.881 -2.223 1.00 98.00 101 GLN A C 1
ATOM 798 O O . GLN A 1 101 ? 13.475 8.094 -2.376 1.00 98.00 101 GLN A O 1
ATOM 803 N N . SER A 1 102 ? 13.349 6.008 -3.193 1.00 98.19 102 SER A N 1
ATOM 804 C CA . SER A 1 102 ? 12.792 6.430 -4.475 1.00 98.19 102 SER A CA 1
ATOM 805 C C . SER A 1 102 ? 11.367 6.975 -4.320 1.00 98.19 102 SER A C 1
ATOM 807 O O . SER A 1 102 ? 11.064 8.023 -4.886 1.00 98.19 102 SER A O 1
ATOM 809 N N . ILE A 1 103 ? 10.518 6.383 -3.471 1.00 98.50 103 ILE A N 1
ATOM 810 C CA . ILE A 1 103 ? 9.195 6.946 -3.144 1.00 98.50 103 ILE A CA 1
ATOM 811 C C . ILE A 1 103 ? 9.340 8.359 -2.568 1.00 98.50 103 ILE A C 1
ATOM 813 O O . ILE A 1 103 ? 8.734 9.296 -3.091 1.00 98.50 103 ILE A O 1
ATOM 817 N N . ALA A 1 104 ? 10.198 8.535 -1.560 1.00 97.62 104 ALA A N 1
ATOM 818 C CA . ALA A 1 104 ? 10.439 9.831 -0.928 1.00 97.62 104 ALA A CA 1
ATOM 819 C C . ALA A 1 104 ? 10.998 10.884 -1.903 1.00 97.62 104 ALA A C 1
ATOM 821 O O . ALA A 1 104 ? 10.757 12.078 -1.732 1.00 97.62 104 ALA A O 1
ATOM 822 N N . LYS A 1 105 ? 11.733 10.459 -2.936 1.00 97.50 105 LYS A N 1
ATOM 823 C CA . LYS A 1 105 ? 12.287 11.334 -3.977 1.00 97.50 105 LYS A CA 1
ATOM 824 C C . LYS A 1 105 ? 11.270 11.684 -5.066 1.00 97.50 105 LYS A C 1
ATOM 826 O O . LYS A 1 105 ? 11.250 12.817 -5.533 1.00 97.50 105 LYS A O 1
ATOM 831 N N . GLN A 1 106 ? 10.477 10.716 -5.521 1.00 98.06 106 GLN A N 1
ATOM 832 C CA . GLN A 1 106 ? 9.658 10.847 -6.733 1.00 98.06 106 GLN A CA 1
ATOM 833 C C . GLN A 1 106 ? 8.206 11.247 -6.453 1.00 98.06 106 GLN A C 1
ATOM 835 O O . GLN A 1 106 ? 7.547 11.778 -7.344 1.00 98.06 106 GLN A O 1
ATOM 840 N N . LEU A 1 107 ? 7.698 10.988 -5.246 1.00 97.50 107 LEU A N 1
ATOM 841 C CA . LEU A 1 107 ? 6.298 11.187 -4.866 1.00 97.50 107 LEU A CA 1
ATOM 842 C C . LEU A 1 107 ? 6.196 12.198 -3.716 1.00 97.50 107 LEU A C 1
ATOM 844 O O . LEU A 1 107 ? 5.706 11.891 -2.629 1.00 97.50 107 LEU A O 1
ATOM 848 N N . GLN A 1 108 ? 6.686 13.414 -3.968 1.00 94.75 108 GLN A N 1
ATOM 849 C CA . GLN A 1 108 ? 6.725 14.508 -2.997 1.00 94.75 108 GLN A CA 1
ATOM 850 C C . GLN A 1 108 ? 5.521 15.433 -3.136 1.00 94.75 108 GLN A C 1
ATOM 852 O O . GLN A 1 108 ? 5.280 16.012 -4.194 1.00 94.75 108 GLN A O 1
ATOM 857 N N . THR A 1 109 ? 4.793 15.635 -2.041 1.00 90.88 109 THR A N 1
ATOM 858 C CA . THR A 1 109 ? 3.749 16.660 -1.981 1.00 90.88 109 THR A CA 1
ATOM 859 C C . THR A 1 109 ? 4.336 18.010 -1.595 1.00 90.88 109 THR A C 1
ATOM 861 O O . THR A 1 109 ? 5.105 18.091 -0.640 1.00 90.88 109 THR A O 1
ATOM 864 N N . GLY A 1 110 ? 3.931 19.073 -2.286 1.00 85.88 110 GLY A N 1
ATOM 865 C CA . GLY A 1 110 ? 4.343 20.446 -2.000 1.00 85.88 110 GLY A CA 1
ATOM 866 C C . GLY A 1 110 ? 3.158 21.409 -1.970 1.00 85.88 110 GLY A C 1
ATOM 867 O O . GLY A 1 110 ? 2.093 21.124 -2.520 1.00 85.88 110 GLY A O 1
ATOM 868 N N . GLY A 1 111 ? 3.352 22.573 -1.342 1.00 80.25 111 GLY A N 1
ATOM 869 C CA . GLY A 1 111 ? 2.338 23.637 -1.288 1.00 80.25 111 GLY A CA 1
ATOM 870 C C . GLY A 1 111 ? 2.028 24.269 -2.651 1.00 80.25 111 GLY A C 1
ATOM 871 O O . GLY A 1 111 ? 0.959 24.841 -2.827 1.00 80.25 111 GLY A O 1
ATOM 872 N N . SER A 1 112 ? 2.936 24.129 -3.622 1.00 89.88 112 SER A N 1
ATOM 873 C CA . SER A 1 112 ? 2.745 24.546 -5.015 1.00 89.88 112 SER A CA 1
ATOM 874 C C . SER A 1 112 ? 1.875 23.588 -5.831 1.00 89.88 112 SER A C 1
ATOM 876 O O . SER A 1 112 ? 1.391 23.974 -6.891 1.00 89.88 112 SER A O 1
ATOM 878 N N . ASN A 1 113 ? 1.691 22.347 -5.370 1.00 92.50 113 ASN A N 1
ATOM 879 C CA . ASN A 1 113 ? 0.911 21.348 -6.091 1.00 92.50 113 ASN A CA 1
ATOM 880 C C . ASN A 1 113 ? -0.582 21.635 -5.931 1.00 92.50 113 ASN A C 1
ATOM 882 O O . ASN A 1 113 ? -1.064 21.983 -4.846 1.00 92.50 113 ASN A O 1
ATOM 886 N N . SER A 1 114 ? -1.350 21.387 -6.984 1.00 94.88 114 SER A N 1
ATOM 887 C CA . SER A 1 114 ? -2.805 21.411 -6.889 1.00 94.88 114 SER A CA 1
ATOM 888 C C . SER A 1 114 ? -3.329 20.318 -5.942 1.00 94.88 114 SER A C 1
ATOM 890 O O . SER A 1 114 ? -2.682 19.302 -5.665 1.00 94.88 114 SER A O 1
ATOM 892 N N . LYS A 1 115 ? -4.568 20.480 -5.455 1.00 93.75 115 LYS A N 1
ATOM 893 C CA . LYS A 1 115 ? -5.237 19.444 -4.643 1.00 93.75 115 LYS A CA 1
ATOM 894 C C . LYS A 1 115 ? -5.372 18.109 -5.387 1.00 93.75 115 LYS A C 1
ATOM 896 O O . LYS A 1 115 ? -5.377 17.068 -4.723 1.00 93.75 115 LYS A O 1
ATOM 901 N N . SER A 1 116 ? -5.510 18.162 -6.716 1.00 94.75 116 SER A N 1
ATOM 902 C CA . SER A 1 116 ? -5.599 16.985 -7.583 1.00 94.75 116 SER A CA 1
ATOM 903 C C . SER A 1 116 ? -4.248 16.295 -7.706 1.00 94.75 116 SER A C 1
ATOM 905 O O . SER A 1 116 ? -4.171 15.109 -7.416 1.00 94.75 116 SER A O 1
ATOM 907 N N . GLU A 1 117 ? -3.179 17.037 -8.013 1.00 95.94 117 GLU A N 1
ATOM 908 C CA . GLU A 1 117 ? -1.823 16.473 -8.097 1.00 95.94 117 GLU A CA 1
ATOM 909 C C . GLU A 1 117 ? -1.391 15.838 -6.780 1.00 95.94 117 GLU A C 1
ATOM 911 O O . GLU A 1 117 ? -0.871 14.729 -6.775 1.00 95.94 117 GLU A O 1
ATOM 916 N N . ASN A 1 118 ? -1.668 16.483 -5.642 1.00 96.94 118 ASN A N 1
ATOM 917 C CA . ASN A 1 118 ? -1.408 15.858 -4.346 1.00 96.94 118 ASN A CA 1
ATOM 918 C C . ASN A 1 118 ? -2.215 14.559 -4.171 1.00 96.94 118 ASN A C 1
ATOM 920 O O . ASN A 1 118 ? -1.700 13.600 -3.609 1.00 96.94 118 ASN A O 1
ATOM 924 N N . GLY A 1 119 ? -3.450 14.492 -4.682 1.00 97.12 119 GLY A N 1
ATOM 925 C CA . GLY A 1 119 ? -4.240 13.256 -4.708 1.00 97.12 119 GLY A CA 1
ATOM 926 C C . GLY A 1 119 ? -3.606 12.151 -5.561 1.00 97.12 119 GLY A C 1
ATOM 927 O O . GLY A 1 119 ? -3.527 11.005 -5.114 1.00 97.12 119 GLY A O 1
ATOM 928 N N . ASP A 1 120 ? -3.098 12.492 -6.745 1.00 97.88 120 ASP A N 1
ATOM 929 C CA . ASP A 1 120 ? -2.382 11.552 -7.613 1.00 97.88 120 ASP A CA 1
ATOM 930 C C . ASP A 1 120 ? -1.078 11.066 -6.956 1.00 97.88 120 ASP A C 1
ATOM 932 O O . ASP A 1 120 ? -0.781 9.874 -6.972 1.00 97.88 120 ASP A O 1
ATOM 936 N N . ILE A 1 121 ? -0.340 11.952 -6.281 1.00 98.31 121 ILE A N 1
ATOM 937 C CA . ILE A 1 121 ? 0.875 11.601 -5.531 1.00 98.31 121 ILE A CA 1
ATOM 938 C C . ILE A 1 121 ? 0.558 10.647 -4.374 1.00 98.31 121 ILE A C 1
ATOM 940 O O . ILE A 1 121 ? 1.226 9.622 -4.239 1.00 98.31 121 ILE A O 1
ATOM 944 N N . TYR A 1 122 ? -0.478 10.925 -3.574 1.00 98.50 122 TYR A N 1
ATOM 945 C CA . TYR A 1 122 ? -0.906 10.018 -2.502 1.00 98.50 122 TYR A CA 1
ATOM 946 C C . TYR A 1 122 ? -1.369 8.663 -3.052 1.00 98.50 122 TYR A C 1
ATOM 948 O O . TYR A 1 122 ? -1.052 7.626 -2.473 1.00 98.50 122 TYR A O 1
ATOM 956 N N . THR A 1 123 ? -2.044 8.651 -4.206 1.00 98.44 123 THR A N 1
ATOM 957 C CA . THR A 1 123 ? -2.360 7.408 -4.928 1.00 98.44 123 THR A CA 1
ATOM 958 C C . THR A 1 123 ? -1.081 6.647 -5.268 1.00 98.44 123 THR A C 1
ATOM 960 O O . THR A 1 123 ? -0.987 5.450 -5.006 1.00 98.44 123 THR A O 1
ATOM 963 N N . GLY A 1 124 ? -0.072 7.346 -5.792 1.00 98.62 124 GLY A N 1
ATOM 964 C CA . GLY A 1 124 ? 1.230 6.770 -6.097 1.00 98.62 124 GLY A CA 1
ATOM 965 C C . GLY A 1 124 ? 1.916 6.162 -4.874 1.00 98.62 124 GLY A C 1
ATOM 966 O O . GLY A 1 124 ? 2.444 5.058 -4.971 1.00 98.62 124 GLY A O 1
ATOM 967 N N . GLN A 1 125 ? 1.864 6.830 -3.718 1.00 98.81 125 GLN A N 1
ATOM 968 C CA . GLN A 1 125 ? 2.448 6.337 -2.464 1.00 98.81 125 GLN A CA 1
ATOM 969 C C . GLN A 1 125 ? 1.750 5.057 -1.982 1.00 98.81 125 GLN A C 1
ATOM 971 O O . GLN A 1 125 ? 2.422 4.065 -1.701 1.00 98.81 125 GLN A O 1
ATOM 976 N N . VAL A 1 126 ? 0.410 5.038 -1.975 1.00 98.81 126 VAL A N 1
ATOM 977 C CA . VAL A 1 126 ? -0.382 3.841 -1.631 1.00 98.81 126 VAL A CA 1
ATOM 978 C C . VAL A 1 126 ? -0.051 2.681 -2.574 1.00 98.81 126 VAL A C 1
ATOM 980 O O . VAL A 1 126 ? 0.183 1.560 -2.120 1.00 98.81 126 VAL A O 1
ATOM 983 N N . LEU A 1 127 ? 0.026 2.940 -3.883 1.00 98.75 127 LEU A N 1
ATOM 984 C CA . LEU A 1 127 ? 0.398 1.929 -4.873 1.00 98.75 127 LEU A CA 1
ATOM 985 C C . LEU A 1 127 ? 1.842 1.447 -4.698 1.00 98.75 127 LEU A C 1
ATOM 987 O O . LEU A 1 127 ? 2.099 0.261 -4.872 1.00 98.75 127 LEU A O 1
ATOM 991 N N . ALA A 1 128 ? 2.784 2.315 -4.333 1.00 98.81 128 ALA A N 1
ATOM 992 C CA . ALA A 1 128 ? 4.176 1.924 -4.134 1.00 98.81 128 ALA A CA 1
ATOM 993 C C . ALA A 1 128 ? 4.344 1.011 -2.907 1.00 98.81 128 ALA A C 1
ATOM 995 O O . ALA A 1 128 ? 4.968 -0.047 -3.017 1.00 98.81 128 ALA A O 1
ATOM 996 N N . CYS A 1 129 ? 3.704 1.340 -1.777 1.00 98.81 129 CYS A N 1
ATOM 997 C CA . CYS A 1 129 ? 3.611 0.435 -0.624 1.00 98.81 129 CYS A CA 1
ATOM 998 C C . CYS A 1 129 ? 2.942 -0.888 -1.018 1.00 98.81 129 CYS A C 1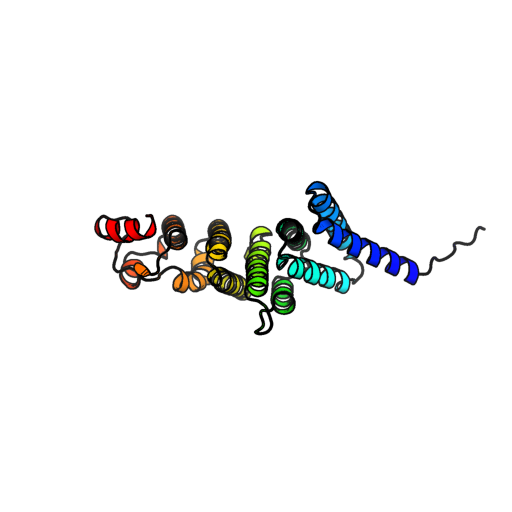
ATOM 1000 O O . CYS A 1 129 ? 3.440 -1.973 -0.718 1.00 98.81 129 CYS A O 1
ATOM 1002 N N . GLY A 1 130 ? 1.852 -0.806 -1.779 1.00 98.69 130 GLY A N 1
ATOM 1003 C CA . GLY A 1 130 ? 1.175 -1.968 -2.330 1.00 98.69 130 GLY A CA 1
ATOM 1004 C C . GLY A 1 130 ? 2.043 -2.827 -3.250 1.00 98.69 130 GLY A C 1
ATOM 1005 O O . GLY A 1 130 ? 1.815 -4.031 -3.353 1.00 98.69 130 GLY A O 1
ATOM 1006 N N . ALA A 1 131 ? 3.037 -2.245 -3.925 1.00 98.69 131 ALA A N 1
ATOM 1007 C CA . ALA A 1 131 ? 3.964 -2.983 -4.772 1.00 98.69 131 ALA A CA 1
ATOM 1008 C C . ALA A 1 131 ? 4.976 -3.774 -3.935 1.00 98.69 131 ALA A C 1
ATOM 1010 O O . ALA A 1 131 ? 5.249 -4.931 -4.250 1.00 98.69 131 ALA A O 1
ATOM 1011 N N . LEU A 1 132 ? 5.467 -3.199 -2.832 1.00 98.69 132 LEU A N 1
ATOM 1012 C CA . LEU A 1 132 ? 6.299 -3.907 -1.851 1.00 98.69 132 LEU A CA 1
ATOM 1013 C C . LEU A 1 132 ? 5.545 -5.075 -1.197 1.00 98.69 132 LEU A C 1
ATOM 1015 O O . LEU A 1 132 ? 6.116 -6.148 -1.018 1.00 98.69 132 LEU A O 1
ATOM 1019 N N . ILE A 1 133 ? 4.256 -4.893 -0.900 1.00 98.38 133 ILE A N 1
ATOM 1020 C CA . ILE A 1 133 ? 3.404 -5.938 -0.316 1.00 98.38 133 ILE A CA 1
ATOM 1021 C C . ILE A 1 133 ? 3.132 -7.052 -1.336 1.00 98.38 133 ILE A C 1
ATOM 1023 O O . ILE A 1 133 ? 3.430 -8.213 -1.074 1.00 98.38 133 ILE A O 1
ATOM 1027 N N . ARG A 1 134 ? 2.628 -6.723 -2.534 1.00 97.62 134 ARG A N 1
ATOM 1028 C CA . ARG A 1 134 ? 2.248 -7.736 -3.540 1.00 97.62 134 ARG A CA 1
ATOM 1029 C C . ARG A 1 134 ? 3.418 -8.434 -4.227 1.00 97.62 134 ARG A C 1
ATOM 1031 O O . ARG A 1 134 ? 3.220 -9.488 -4.814 1.00 97.62 134 ARG A O 1
ATOM 1038 N N . SER A 1 135 ? 4.620 -7.869 -4.165 1.00 97.31 135 SER A N 1
ATOM 1039 C CA . SER A 1 135 ? 5.841 -8.558 -4.606 1.00 97.31 135 SER A CA 1
ATOM 1040 C C . SER A 1 135 ? 6.403 -9.517 -3.551 1.00 97.31 135 SER A C 1
ATOM 1042 O O . SER A 1 135 ? 7.445 -10.121 -3.800 1.00 97.31 135 SER A O 1
ATOM 1044 N N . GLU A 1 136 ? 5.752 -9.627 -2.382 1.00 95.75 136 GLU A N 1
ATOM 1045 C CA . GLU A 1 136 ? 6.225 -10.329 -1.178 1.00 95.75 136 GLU A CA 1
ATOM 1046 C C . GLU A 1 136 ? 7.544 -9.776 -0.615 1.00 95.75 136 GLU A C 1
ATOM 1048 O O . GLU A 1 136 ? 8.143 -10.361 0.291 1.00 95.75 136 GLU A O 1
ATOM 1053 N N . ARG A 1 137 ? 8.012 -8.625 -1.119 1.00 96.75 137 ARG A N 1
ATOM 1054 C CA . ARG A 1 137 ? 9.222 -7.969 -0.620 1.00 96.75 137 ARG A CA 1
ATOM 1055 C C . ARG A 1 137 ? 9.054 -7.547 0.829 1.00 96.75 137 ARG A C 1
ATOM 1057 O O . ARG A 1 137 ? 9.980 -7.750 1.600 1.00 96.75 137 ARG A O 1
ATOM 1064 N N . PHE A 1 138 ? 7.869 -7.054 1.187 1.00 97.00 138 PHE A N 1
ATOM 1065 C CA . PHE A 1 138 ? 7.513 -6.639 2.544 1.00 97.00 138 PHE A CA 1
ATOM 1066 C C . PHE A 1 138 ? 7.863 -7.696 3.605 1.00 97.00 138 PHE A C 1
ATOM 1068 O O . PHE A 1 138 ? 8.455 -7.368 4.627 1.00 97.00 138 PHE A O 1
ATOM 1075 N N . LEU A 1 139 ? 7.567 -8.976 3.352 1.00 93.94 139 LEU A N 1
ATOM 1076 C CA . LEU A 1 139 ? 7.860 -10.067 4.293 1.00 93.94 139 LEU A CA 1
ATOM 1077 C C . LEU A 1 139 ? 9.359 -10.328 4.488 1.00 93.94 139 LEU A C 1
ATOM 1079 O O . LEU A 1 139 ? 9.761 -10.894 5.500 1.00 93.94 139 LEU A O 1
ATOM 1083 N N . LYS A 1 140 ? 10.176 -9.939 3.508 1.00 94.19 140 LYS A N 1
ATOM 1084 C CA . LYS A 1 140 ? 11.631 -10.132 3.496 1.00 94.19 140 LYS A CA 1
ATOM 1085 C C . LYS A 1 140 ? 12.383 -8.897 4.001 1.00 94.19 140 LYS A C 1
ATOM 1087 O O . LYS A 1 140 ? 13.604 -8.944 4.117 1.00 94.19 140 LYS A O 1
ATOM 1092 N N . SER A 1 141 ? 11.678 -7.795 4.245 1.00 95.88 141 SER A N 1
ATOM 1093 C CA . SER A 1 141 ? 12.231 -6.549 4.770 1.00 95.88 141 SER A CA 1
ATOM 1094 C C . SER A 1 141 ? 12.495 -6.652 6.274 1.00 95.88 141 SER A C 1
ATOM 1096 O O . SER A 1 141 ? 11.904 -7.474 6.976 1.00 95.88 141 SER A O 1
ATOM 1098 N N . SER A 1 142 ? 13.359 -5.781 6.791 1.00 96.19 142 SER A N 1
ATOM 1099 C CA . SER A 1 142 ? 13.534 -5.625 8.237 1.00 96.19 142 SER A CA 1
ATOM 1100 C C . SER A 1 142 ? 12.254 -5.100 8.906 1.00 96.19 142 SER A C 1
ATOM 1102 O O . SER A 1 142 ? 11.429 -4.448 8.265 1.00 96.19 142 SER A O 1
ATOM 1104 N N . ALA A 1 143 ? 12.103 -5.327 10.214 1.00 95.38 143 ALA A N 1
ATOM 1105 C CA . ALA A 1 143 ? 10.959 -4.817 10.979 1.00 95.38 143 ALA A CA 1
ATOM 1106 C C . ALA A 1 143 ? 10.814 -3.283 10.887 1.00 95.38 143 ALA A C 1
ATOM 1108 O O . ALA A 1 143 ? 9.700 -2.765 10.830 1.00 95.38 143 ALA A O 1
ATOM 1109 N N . GLU A 1 144 ? 11.935 -2.559 10.823 1.00 96.06 144 GLU A N 1
ATOM 1110 C CA . GLU A 1 144 ? 11.945 -1.101 10.665 1.00 96.06 144 GLU A CA 1
ATOM 1111 C C . GLU A 1 144 ? 11.430 -0.678 9.282 1.00 96.06 144 GLU A C 1
ATOM 1113 O O . GLU A 1 144 ? 10.583 0.204 9.173 1.00 96.06 144 GLU A O 1
ATOM 1118 N N . GLU A 1 145 ? 11.862 -1.348 8.212 1.00 97.44 145 GLU A N 1
ATOM 1119 C CA . GLU A 1 145 ? 11.351 -1.079 6.863 1.00 97.44 145 GLU A CA 1
ATOM 1120 C C . GLU A 1 145 ? 9.869 -1.454 6.726 1.00 97.44 145 GLU A C 1
ATOM 1122 O O . GLU A 1 145 ? 9.104 -0.714 6.113 1.00 97.44 145 GLU A O 1
ATOM 1127 N N . GLN A 1 146 ? 9.437 -2.572 7.319 1.00 97.44 146 GLN A N 1
ATOM 1128 C CA . GLN A 1 146 ? 8.024 -2.960 7.365 1.00 97.44 146 GLN A CA 1
ATOM 1129 C C . GLN A 1 146 ? 7.180 -1.879 8.042 1.00 97.44 146 GLN A C 1
ATOM 1131 O O . GLN A 1 146 ? 6.141 -1.477 7.513 1.00 97.44 146 GLN A O 1
ATOM 1136 N N . LYS A 1 147 ? 7.651 -1.364 9.180 1.00 95.94 147 LYS A N 1
ATOM 1137 C CA . LYS A 1 147 ? 7.009 -0.257 9.884 1.00 95.94 147 LYS A CA 1
ATOM 1138 C C . LYS A 1 147 ? 6.923 0.994 9.004 1.00 95.94 147 LYS A C 1
ATOM 1140 O O . LYS A 1 147 ? 5.830 1.530 8.858 1.00 95.94 147 LYS A O 1
ATOM 1145 N N . GLN A 1 148 ? 8.011 1.397 8.344 1.00 97.62 148 GLN A N 1
ATOM 1146 C CA . GLN A 1 148 ? 8.019 2.556 7.438 1.00 97.62 148 GLN A CA 1
ATOM 1147 C C . GLN A 1 148 ? 7.031 2.401 6.272 1.00 97.62 148 GLN A C 1
ATOM 1149 O O . GLN A 1 148 ? 6.327 3.349 5.922 1.00 97.62 148 GLN A O 1
ATOM 1154 N N . VAL A 1 149 ? 6.932 1.202 5.687 1.00 98.44 149 VAL A N 1
ATOM 1155 C CA . VAL A 1 149 ? 5.954 0.905 4.626 1.00 98.44 149 VAL A CA 1
ATOM 1156 C C . VAL A 1 149 ? 4.521 1.046 5.141 1.00 98.44 149 VAL A C 1
ATOM 1158 O O . VAL A 1 149 ? 3.685 1.634 4.451 1.00 98.44 149 VAL A O 1
ATOM 1161 N N . LEU A 1 150 ? 4.227 0.522 6.336 1.00 97.81 150 LEU A N 1
ATOM 1162 C CA . LEU A 1 150 ? 2.898 0.608 6.945 1.00 97.81 150 LEU A CA 1
ATOM 1163 C C . LEU A 1 150 ? 2.527 2.041 7.318 1.00 97.81 150 LEU A C 1
ATOM 1165 O O . LEU A 1 150 ? 1.421 2.474 7.005 1.00 97.81 150 LEU A O 1
ATOM 1169 N N . GLU A 1 151 ? 3.436 2.784 7.946 1.00 96.81 151 GLU A N 1
ATOM 1170 C CA . GLU A 1 151 ? 3.221 4.185 8.311 1.00 96.81 151 GLU A CA 1
ATOM 1171 C C . GLU A 1 151 ? 2.933 5.026 7.066 1.00 96.81 151 GLU A C 1
ATOM 1173 O O . GLU A 1 151 ? 1.910 5.707 7.014 1.00 96.81 151 GLU A O 1
ATOM 1178 N N . LEU A 1 152 ? 3.741 4.887 6.010 1.00 98.06 152 LEU A N 1
ATOM 1179 C CA . LEU A 1 152 ? 3.507 5.579 4.743 1.00 98.06 152 LEU A CA 1
ATOM 1180 C C . LEU A 1 152 ? 2.165 5.189 4.100 1.00 98.06 152 LEU A C 1
ATOM 1182 O O . LEU A 1 152 ? 1.441 6.053 3.601 1.00 98.06 152 LEU A O 1
ATOM 1186 N N . LEU A 1 153 ? 1.810 3.901 4.120 1.00 98.38 153 LEU A N 1
ATOM 1187 C CA . LEU A 1 153 ? 0.544 3.403 3.578 1.00 98.38 153 LEU A CA 1
ATOM 1188 C C . LEU A 1 153 ? -0.661 4.007 4.313 1.00 98.38 153 LEU A C 1
ATOM 1190 O O . LEU A 1 153 ? -1.599 4.482 3.670 1.00 98.38 153 LEU A O 1
ATOM 1194 N N . LEU A 1 154 ? -0.628 4.002 5.647 1.00 96.38 154 LEU A N 1
ATOM 1195 C CA . LEU A 1 154 ? -1.676 4.555 6.507 1.00 96.38 154 LEU A CA 1
ATOM 1196 C C . LEU A 1 154 ? -1.777 6.074 6.336 1.00 96.38 154 LEU A C 1
ATOM 1198 O O . LEU A 1 154 ? -2.873 6.621 6.187 1.00 96.38 154 LEU A O 1
ATOM 1202 N N . GLU A 1 155 ? -0.637 6.764 6.305 1.00 95.94 155 GLU A N 1
ATOM 1203 C CA . GLU A 1 155 ? -0.583 8.209 6.140 1.00 95.94 155 GLU A CA 1
ATOM 1204 C C . GLU A 1 155 ? -1.104 8.673 4.789 1.00 95.94 155 GLU A C 1
ATOM 1206 O O . GLU A 1 155 ? -1.862 9.642 4.752 1.00 95.94 155 GLU A O 1
ATOM 1211 N N . ALA A 1 156 ? -0.733 8.006 3.696 1.00 97.38 156 ALA A N 1
ATOM 1212 C CA . ALA A 1 156 ? -1.235 8.321 2.364 1.00 97.38 156 ALA A CA 1
ATOM 1213 C C . ALA A 1 156 ? -2.715 7.919 2.214 1.00 97.38 156 ALA A C 1
ATOM 1215 O O . ALA A 1 156 ? -3.518 8.686 1.674 1.00 97.38 156 ALA A O 1
ATOM 1216 N N . GLY A 1 157 ? -3.101 6.764 2.768 1.00 96.38 157 GLY A N 1
ATOM 1217 C CA . GLY A 1 157 ? -4.462 6.223 2.736 1.00 96.38 157 GLY A CA 1
ATOM 1218 C C . GLY A 1 157 ? -5.515 7.125 3.386 1.00 96.38 157 GLY A C 1
ATOM 1219 O O . GLY A 1 157 ? -6.656 7.170 2.926 1.00 96.38 157 GLY A O 1
ATOM 1220 N N . LYS A 1 158 ? -5.134 7.907 4.407 1.00 93.56 158 LYS A N 1
ATOM 1221 C CA . LYS A 1 158 ? -6.039 8.848 5.095 1.00 93.56 158 LYS A CA 1
ATOM 1222 C C . LYS A 1 158 ? -6.141 10.233 4.447 1.00 93.56 158 LYS A C 1
ATOM 1224 O O . LYS A 1 158 ? -6.895 11.078 4.922 1.00 93.56 158 LYS A O 1
ATOM 1229 N N . LYS A 1 159 ? -5.406 10.513 3.361 1.00 95.06 159 LYS A N 1
ATOM 1230 C CA . LYS A 1 159 ? -5.419 11.848 2.720 1.00 95.06 159 LYS A CA 1
ATOM 1231 C C . LYS A 1 159 ? -6.652 12.104 1.857 1.00 95.06 159 LYS A C 1
ATOM 1233 O O . LYS A 1 159 ? -6.982 13.268 1.605 1.00 95.06 159 LYS A O 1
ATOM 1238 N N . ARG A 1 160 ? -7.301 11.051 1.353 1.00 91.94 160 ARG A N 1
ATOM 1239 C CA . ARG A 1 160 ? -8.514 11.108 0.521 1.00 91.94 160 ARG A CA 1
ATOM 1240 C C . ARG A 1 160 ? -9.386 9.890 0.815 1.00 91.94 160 ARG A C 1
ATOM 1242 O O . ARG A 1 160 ? -8.859 8.792 0.931 1.00 91.94 160 ARG A O 1
ATOM 1249 N N . SER A 1 161 ? -10.704 10.072 0.844 1.00 89.56 161 SER A N 1
ATOM 1250 C CA . SER A 1 161 ? -11.660 8.997 1.154 1.00 89.56 161 SER A CA 1
ATOM 1251 C C . SER A 1 161 ? -11.518 7.776 0.239 1.00 89.56 161 SER A C 1
ATOM 1253 O O . SER A 1 161 ? -11.519 6.646 0.711 1.00 89.56 161 SER A O 1
ATOM 1255 N N . TYR A 1 162 ? -11.304 7.982 -1.063 1.00 90.19 162 TYR A N 1
ATOM 1256 C CA . TYR A 1 162 ? -11.119 6.880 -2.016 1.00 90.19 162 TYR A CA 1
ATOM 1257 C C . TYR A 1 162 ? -9.803 6.103 -1.826 1.00 90.19 162 TYR A C 1
ATOM 1259 O O . TYR A 1 162 ? -9.685 4.978 -2.308 1.00 90.19 162 TYR A O 1
ATOM 1267 N N . LEU A 1 163 ? -8.805 6.680 -1.144 1.00 95.06 163 LEU A N 1
ATOM 1268 C CA . LEU A 1 163 ? -7.537 6.002 -0.857 1.00 95.06 163 LEU A CA 1
ATOM 1269 C C . LEU A 1 163 ? -7.625 5.100 0.365 1.00 95.06 163 LEU A C 1
ATOM 1271 O O . LEU A 1 163 ? -6.830 4.169 0.476 1.00 95.06 163 LEU A O 1
ATOM 1275 N N . THR A 1 164 ? -8.594 5.338 1.246 1.00 92.50 164 THR A N 1
ATOM 1276 C CA . THR A 1 164 ? -8.797 4.525 2.443 1.00 92.50 164 THR A CA 1
ATOM 1277 C C . THR A 1 164 ? -9.087 3.079 2.059 1.00 92.50 164 THR A C 1
ATOM 1279 O O . THR A 1 164 ? -8.369 2.191 2.503 1.00 92.50 164 THR A O 1
ATOM 1282 N N . LEU A 1 165 ? -10.009 2.842 1.122 1.00 91.56 165 LEU A N 1
ATOM 1283 C CA . LEU A 1 165 ? -10.306 1.495 0.622 1.00 91.56 165 LEU A CA 1
ATOM 1284 C C . LEU A 1 165 ? -9.077 0.808 -0.007 1.00 91.56 165 LEU A C 1
ATOM 1286 O O . LEU A 1 165 ? -8.819 -0.378 0.221 1.00 91.56 165 LEU A O 1
ATOM 1290 N N . ALA A 1 166 ? -8.290 1.554 -0.790 1.00 94.06 166 ALA A N 1
ATOM 1291 C CA . ALA A 1 166 ? -7.079 1.026 -1.415 1.00 94.06 166 ALA A CA 1
ATOM 1292 C C . ALA A 1 166 ? -6.020 0.642 -0.368 1.00 94.06 166 ALA A C 1
ATOM 1294 O O . ALA A 1 166 ? -5.448 -0.446 -0.442 1.00 94.06 166 ALA A O 1
ATOM 1295 N N . ALA A 1 167 ? -5.794 1.496 0.634 1.00 97.31 167 ALA A N 1
ATOM 1296 C CA . ALA A 1 167 ? -4.877 1.213 1.731 1.00 97.31 167 ALA A CA 1
ATOM 1297 C C . ALA A 1 167 ? -5.350 0.020 2.574 1.00 97.31 167 ALA A C 1
ATOM 1299 O O . ALA A 1 167 ? -4.566 -0.891 2.834 1.00 97.31 167 ALA A O 1
ATOM 1300 N N . SER A 1 168 ? -6.642 -0.037 2.905 1.00 95.75 168 SER A N 1
ATOM 1301 C CA . SER A 1 168 ? -7.269 -1.154 3.618 1.00 95.75 168 SER A CA 1
ATOM 1302 C C . SER A 1 168 ? -7.078 -2.481 2.891 1.00 95.75 168 SER A C 1
ATOM 1304 O O . SER A 1 168 ? -6.734 -3.479 3.517 1.00 95.75 168 SER A O 1
ATOM 1306 N N . THR A 1 169 ? -7.198 -2.496 1.560 1.00 96.06 169 THR A N 1
ATOM 1307 C CA . THR A 1 169 ? -6.946 -3.699 0.748 1.00 96.06 169 THR A CA 1
ATOM 1308 C C . THR A 1 169 ? -5.519 -4.221 0.931 1.00 96.06 169 THR A C 1
ATOM 1310 O O . THR A 1 169 ? -5.305 -5.424 1.085 1.00 96.06 169 THR A O 1
ATOM 1313 N N . PHE A 1 170 ? -4.529 -3.327 0.947 1.00 98.19 170 PHE A N 1
ATOM 1314 C CA . PHE A 1 170 ? -3.137 -3.710 1.172 1.00 98.19 170 PHE A CA 1
ATOM 1315 C C . PHE A 1 170 ? -2.870 -4.137 2.618 1.00 98.19 170 PHE A C 1
ATOM 1317 O O . PHE A 1 170 ? -2.122 -5.088 2.831 1.00 98.19 170 PHE A O 1
ATOM 1324 N N . ILE A 1 171 ? -3.524 -3.512 3.601 1.00 97.88 171 ILE A N 1
ATOM 1325 C CA . ILE A 1 171 ? -3.476 -3.949 5.003 1.00 97.88 171 ILE A CA 1
ATOM 1326 C C . ILE A 1 171 ? -4.018 -5.374 5.130 1.00 97.88 171 ILE A C 1
ATOM 1328 O O . ILE A 1 171 ? -3.376 -6.213 5.751 1.00 97.88 171 ILE A O 1
ATOM 1332 N N . ILE A 1 172 ? -5.149 -5.685 4.494 1.00 97.12 172 ILE A N 1
ATOM 1333 C CA . ILE A 1 172 ? -5.720 -7.040 4.490 1.00 97.12 172 ILE A CA 1
ATOM 1334 C C . ILE A 1 172 ? -4.724 -8.044 3.904 1.00 97.12 172 ILE A C 1
ATOM 1336 O O . ILE A 1 172 ? -4.502 -9.089 4.509 1.00 97.12 172 ILE A O 1
ATOM 1340 N N . ASN A 1 173 ? -4.061 -7.699 2.793 1.00 97.50 173 ASN A N 1
ATOM 1341 C CA . ASN A 1 173 ? -3.007 -8.540 2.221 1.00 97.50 173 ASN A CA 1
ATOM 1342 C C . ASN A 1 173 ? -1.865 -8.784 3.220 1.00 97.50 173 ASN A C 1
ATOM 1344 O O . ASN A 1 173 ? -1.421 -9.918 3.351 1.00 97.50 173 ASN A O 1
ATOM 1348 N N . VAL A 1 174 ? -1.438 -7.773 3.983 1.00 97.69 174 VAL A N 1
ATOM 1349 C CA . VAL A 1 174 ? -0.449 -7.963 5.059 1.00 97.69 174 VAL A CA 1
ATOM 1350 C C . VAL A 1 174 ? -0.971 -8.926 6.130 1.00 97.69 174 VAL A C 1
ATOM 1352 O O . VAL A 1 174 ? -0.252 -9.841 6.518 1.00 97.69 174 VAL A O 1
ATOM 1355 N N . LEU A 1 175 ? -2.229 -8.792 6.567 1.00 96.94 175 LEU A N 1
ATOM 1356 C CA . LEU A 1 175 ? -2.838 -9.706 7.546 1.00 96.94 175 LEU A CA 1
ATOM 1357 C C . LEU A 1 175 ? -2.965 -11.151 7.029 1.00 96.94 175 LEU A C 1
ATOM 1359 O O . LEU A 1 175 ? -3.101 -12.073 7.831 1.00 96.94 175 LEU A O 1
ATOM 1363 N N . ASP A 1 176 ? -3.017 -11.369 5.713 1.00 95.75 176 ASP A N 1
ATOM 1364 C CA . ASP A 1 176 ? -2.977 -12.700 5.082 1.00 95.75 176 ASP A CA 1
ATOM 1365 C C . ASP A 1 176 ? -1.560 -13.288 5.021 1.00 95.75 176 ASP A C 1
ATOM 1367 O O . ASP A 1 176 ? -1.412 -14.505 4.952 1.00 95.75 176 ASP A O 1
ATOM 1371 N N . MET A 1 177 ? -0.535 -12.437 5.053 1.00 94.69 177 MET A N 1
ATOM 1372 C CA . MET A 1 177 ? 0.862 -12.808 4.827 1.00 94.69 177 MET A CA 1
ATOM 1373 C C . MET A 1 177 ? 1.656 -13.084 6.113 1.00 94.69 177 MET A C 1
ATOM 1375 O O . MET A 1 177 ? 2.623 -13.841 6.064 1.00 94.69 177 MET A O 1
ATOM 1379 N N . VAL A 1 178 ? 1.292 -12.459 7.237 1.00 95.50 178 VAL A N 1
ATOM 1380 C CA . VAL A 1 178 ? 2.066 -12.522 8.493 1.00 95.50 178 VAL A CA 1
ATOM 1381 C C . VAL A 1 178 ? 1.531 -13.565 9.474 1.00 95.50 178 VAL A C 1
ATOM 1383 O O . VAL A 1 178 ? 0.327 -13.819 9.548 1.00 95.50 178 VAL A O 1
ATOM 1386 N N . ASP A 1 179 ? 2.426 -14.124 10.288 1.00 94.38 179 ASP A N 1
ATOM 1387 C CA . ASP A 1 179 ? 2.046 -14.943 11.440 1.00 94.38 179 ASP A CA 1
ATOM 1388 C C . ASP A 1 179 ? 1.719 -14.091 12.683 1.00 94.38 179 ASP A C 1
ATOM 1390 O O . ASP A 1 179 ? 1.851 -12.864 12.694 1.00 94.38 179 ASP A O 1
ATOM 1394 N N . ALA A 1 180 ? 1.276 -14.747 13.760 1.00 94.56 180 ALA A N 1
ATOM 1395 C CA . ALA A 1 180 ? 0.904 -14.068 14.999 1.00 94.56 180 ALA A CA 1
ATOM 1396 C C . ALA A 1 180 ? 2.079 -13.345 15.682 1.00 94.56 180 ALA A C 1
ATOM 1398 O O . ALA A 1 180 ? 1.865 -12.334 16.347 1.00 94.56 180 ALA A O 1
ATOM 1399 N N . ASN A 1 181 ? 3.310 -13.841 15.537 1.00 93.12 181 ASN A N 1
ATOM 1400 C CA . ASN A 1 181 ? 4.482 -13.222 16.148 1.00 93.12 181 ASN A CA 1
ATOM 1401 C C . ASN A 1 181 ? 4.851 -11.925 15.418 1.00 93.12 181 ASN A C 1
ATOM 1403 O O . ASN A 1 181 ? 4.959 -10.874 16.049 1.00 93.12 181 ASN A O 1
ATOM 1407 N N . GLN A 1 182 ? 4.954 -11.987 14.089 1.00 91.88 182 GLN A N 1
ATOM 1408 C CA . GLN A 1 182 ? 5.200 -10.825 13.238 1.00 91.88 182 GLN A CA 1
ATOM 1409 C C . GLN A 1 182 ? 4.092 -9.782 13.382 1.00 91.88 182 GLN A C 1
ATOM 1411 O O . GLN A 1 182 ? 4.373 -8.583 13.477 1.00 91.88 182 GLN A O 1
ATOM 1416 N N . PHE A 1 183 ? 2.835 -10.233 13.448 1.00 96.38 183 PHE A N 1
ATOM 1417 C CA . PHE A 1 183 ? 1.702 -9.352 13.684 1.00 96.38 183 PHE A CA 1
ATOM 1418 C C . PHE A 1 183 ? 1.870 -8.561 14.983 1.00 96.38 183 PHE A C 1
ATOM 1420 O O . PHE A 1 183 ? 1.847 -7.335 14.945 1.00 96.38 183 PHE A O 1
ATOM 1427 N N . GLU A 1 184 ? 2.089 -9.230 16.115 1.00 95.06 184 GLU A N 1
ATOM 1428 C CA . GLU A 1 184 ? 2.177 -8.567 17.423 1.00 95.06 184 GLU A CA 1
ATOM 1429 C C . GLU A 1 184 ? 3.381 -7.625 17.544 1.00 95.06 184 GLU A C 1
ATOM 1431 O O . GLU A 1 184 ? 3.284 -6.575 18.179 1.00 95.06 184 GLU A O 1
ATOM 1436 N N . GLN A 1 185 ? 4.517 -7.985 16.944 1.00 92.62 185 GLN A N 1
ATOM 1437 C CA . GLN A 1 185 ? 5.754 -7.219 17.096 1.00 92.62 185 GLN A CA 1
ATOM 1438 C C . GLN A 1 185 ? 5.846 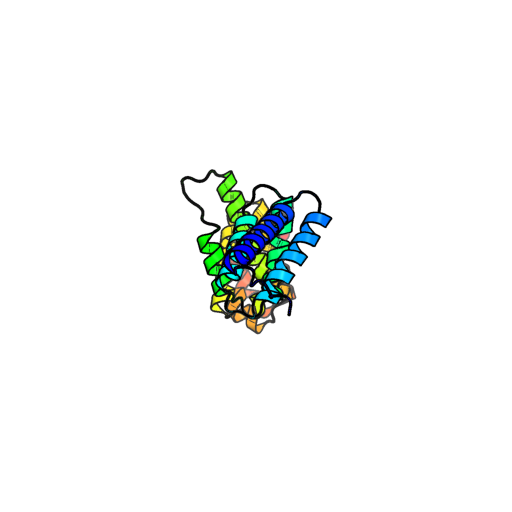-6.011 16.163 1.00 92.62 185 GLN A C 1
ATOM 1440 O O . GLN A 1 185 ? 6.405 -4.989 16.558 1.00 92.62 185 GLN A O 1
ATOM 1445 N N . VAL A 1 186 ? 5.324 -6.118 14.937 1.00 92.31 186 VAL A N 1
ATOM 1446 C CA . VAL A 1 186 ? 5.571 -5.120 13.882 1.00 92.31 186 VAL A CA 1
ATOM 1447 C C . VAL A 1 186 ? 4.280 -4.494 13.375 1.00 92.31 186 VAL A C 1
ATOM 1449 O O . VAL A 1 186 ? 4.150 -3.271 13.336 1.00 92.31 186 VAL A O 1
ATOM 1452 N N . ILE A 1 187 ? 3.302 -5.321 13.005 1.00 95.69 187 ILE A N 1
ATOM 1453 C CA . ILE A 1 187 ? 2.107 -4.853 12.294 1.00 95.69 187 ILE A CA 1
ATOM 1454 C C . ILE A 1 187 ? 1.123 -4.182 13.254 1.00 95.69 187 ILE A C 1
ATOM 1456 O O . ILE A 1 187 ? 0.602 -3.098 12.985 1.00 95.69 187 ILE A O 1
ATOM 1460 N N . TRP A 1 188 ? 0.875 -4.813 14.399 1.00 95.50 188 TRP A N 1
ATOM 1461 C CA . TRP A 1 188 ? -0.106 -4.367 15.372 1.00 95.50 188 TRP A CA 1
ATOM 1462 C C . TRP A 1 188 ? 0.229 -3.010 15.992 1.00 95.50 188 TRP A C 1
ATOM 1464 O O . TRP A 1 188 ? -0.670 -2.168 16.039 1.00 95.50 188 TRP A O 1
ATOM 1474 N N . PRO A 1 189 ? 1.482 -2.722 16.399 1.00 94.06 189 PRO A N 1
ATOM 1475 C CA . PRO A 1 189 ? 1.846 -1.400 16.901 1.00 94.06 189 PRO A CA 1
ATOM 1476 C C . PRO A 1 189 ? 1.543 -0.261 15.917 1.00 94.06 189 PRO A C 1
ATOM 1478 O O . PRO A 1 189 ? 1.114 0.803 16.357 1.00 94.06 189 PRO A O 1
ATOM 1481 N N . ALA A 1 190 ? 1.714 -0.491 14.610 1.00 92.56 190 ALA A N 1
ATOM 1482 C CA . ALA A 1 190 ? 1.427 0.499 13.571 1.00 92.56 190 ALA A CA 1
ATOM 1483 C C . ALA A 1 190 ? -0.079 0.634 13.279 1.00 92.56 190 ALA A C 1
ATOM 1485 O O . ALA A 1 190 ? -0.591 1.744 13.157 1.00 92.56 190 ALA A O 1
ATOM 1486 N N . LEU A 1 191 ? -0.814 -0.484 13.201 1.00 94.31 191 LEU A N 1
ATOM 1487 C CA . LEU A 1 191 ? -2.247 -0.470 12.877 1.00 94.31 191 LEU A CA 1
ATOM 1488 C C . LEU A 1 191 ? -3.124 -0.005 14.037 1.00 94.31 191 LEU A C 1
ATOM 1490 O O . LEU A 1 191 ? -4.091 0.726 13.828 1.00 94.31 191 LEU A O 1
ATOM 1494 N N . LYS A 1 192 ? -2.809 -0.436 15.262 1.00 93.12 192 LYS A N 1
ATOM 1495 C CA . LYS A 1 192 ? -3.606 -0.184 16.466 1.00 93.12 192 LYS A CA 1
ATOM 1496 C C . LYS A 1 192 ? -4.068 1.273 16.616 1.00 93.12 192 LYS A C 1
ATOM 1498 O O . LYS A 1 192 ? -5.273 1.460 16.776 1.00 93.12 192 LYS A O 1
ATOM 1503 N N . PRO A 1 193 ? -3.193 2.298 16.578 1.00 91.56 193 PRO A N 1
ATOM 1504 C CA . PRO A 1 193 ? -3.627 3.688 16.743 1.00 91.56 193 PRO A CA 1
ATOM 1505 C C . PRO A 1 193 ? -4.547 4.177 15.616 1.00 91.56 193 PRO A C 1
ATOM 1507 O O . PRO A 1 193 ? -5.331 5.099 15.824 1.00 91.56 193 PRO A O 1
ATOM 1510 N N . GLU A 1 194 ? -4.478 3.564 14.435 1.00 89.88 194 GLU A N 1
ATOM 1511 C CA . GLU A 1 194 ? -5.260 3.986 13.276 1.00 89.88 194 GLU A CA 1
ATOM 1512 C C . GLU A 1 194 ? -6.629 3.302 13.188 1.00 89.88 194 GLU A C 1
ATOM 1514 O O . GLU A 1 194 ? -7.555 3.905 12.642 1.00 89.88 194 GLU A O 1
ATOM 1519 N N . ILE A 1 195 ? -6.783 2.094 13.749 1.00 90.25 195 ILE A N 1
ATOM 1520 C CA . ILE A 1 195 ? -8.027 1.310 13.641 1.00 90.25 195 ILE A CA 1
ATOM 1521 C C . ILE A 1 195 ? -8.814 1.163 14.954 1.00 90.25 195 ILE A C 1
ATOM 1523 O O . ILE A 1 195 ? -10.031 1.000 14.915 1.00 90.25 195 ILE A O 1
ATOM 1527 N N . LEU A 1 196 ? -8.168 1.218 16.128 1.00 91.19 196 LEU A N 1
ATOM 1528 C CA . LEU A 1 196 ? -8.845 1.153 17.438 1.00 91.19 196 LEU A CA 1
ATOM 1529 C C . LEU A 1 196 ? -9.251 2.558 17.910 1.00 91.19 196 LEU A C 1
ATOM 1531 O O . LEU A 1 196 ? -8.820 3.032 18.967 1.00 91.19 196 LEU A O 1
ATOM 1535 N N . LYS A 1 197 ? -10.074 3.217 17.092 1.00 90.69 197 LYS A N 1
ATOM 1536 C CA . LYS A 1 197 ? -10.667 4.533 17.361 1.00 90.69 197 LYS A CA 1
ATOM 1537 C C . LYS A 1 197 ? -12.046 4.399 18.028 1.00 90.69 197 LYS A C 1
ATOM 1539 O O . LYS A 1 197 ? -12.644 3.328 17.937 1.00 90.69 197 LYS A O 1
ATOM 1544 N N . PRO A 1 198 ? -12.571 5.441 18.688 1.00 92.44 198 PRO A N 1
ATOM 1545 C CA . PRO A 1 198 ? -13.938 5.441 19.211 1.00 92.44 198 PRO A CA 1
ATOM 1546 C C . PRO A 1 198 ? -14.989 5.225 18.112 1.00 92.44 198 PRO A C 1
ATOM 1548 O O . PRO A 1 198 ? -14.742 5.542 16.950 1.00 92.44 198 PRO A O 1
ATOM 1551 N N . TRP A 1 199 ? -16.184 4.748 18.481 1.00 92.19 199 TRP A N 1
ATOM 1552 C CA . TRP A 1 199 ? -17.281 4.459 17.541 1.00 92.19 199 TRP A CA 1
ATOM 1553 C C . TRP A 1 199 ? -17.578 5.560 16.506 1.00 92.19 199 TRP A C 1
ATOM 1555 O O . TRP A 1 199 ? -17.703 5.212 15.337 1.00 92.19 199 TRP A O 1
ATOM 1565 N N . PRO A 1 200 ? -17.629 6.863 16.855 1.00 91.25 200 PRO A N 1
ATOM 1566 C CA . PRO A 1 200 ? -17.904 7.921 15.875 1.00 91.25 200 PRO A CA 1
ATOM 1567 C C . PRO A 1 200 ? -16.841 8.084 14.779 1.00 91.25 200 PRO A C 1
ATOM 1569 O O . PRO A 1 200 ? -17.096 8.727 13.766 1.00 91.25 200 PRO A O 1
ATOM 1572 N N . GLU A 1 201 ? -15.639 7.549 14.992 1.00 91.06 201 GLU A N 1
ATOM 1573 C CA . GLU A 1 201 ? -14.525 7.595 14.040 1.00 91.06 201 GLU A CA 1
ATOM 1574 C C . GLU A 1 201 ? -14.332 6.267 13.296 1.00 91.06 201 GLU A C 1
ATOM 1576 O O . GLU A 1 201 ? -13.451 6.157 12.440 1.00 91.06 201 GLU A O 1
ATOM 1581 N N . GLN A 1 202 ? -15.119 5.243 13.635 1.00 92.62 202 GLN A N 1
ATOM 1582 C CA . GLN A 1 202 ? -15.079 3.963 12.946 1.00 92.62 202 GLN A CA 1
ATOM 1583 C C . GLN A 1 202 ? -15.707 4.088 11.554 1.00 92.62 202 GLN A C 1
ATOM 1585 O O . GLN A 1 202 ? -16.673 4.814 11.333 1.00 92.62 202 GLN A O 1
ATOM 1590 N N . THR A 1 203 ? -15.149 3.347 10.605 1.00 89.94 203 THR A N 1
ATOM 1591 C CA . THR A 1 203 ? -15.637 3.227 9.234 1.00 89.94 203 THR A CA 1
ATOM 1592 C C . THR A 1 203 ? -15.916 1.764 8.916 1.00 89.94 203 THR A C 1
ATOM 1594 O O . THR A 1 203 ? -15.464 0.855 9.617 1.00 89.94 203 THR A O 1
ATOM 1597 N N . ILE A 1 204 ? -16.625 1.509 7.816 1.00 90.69 204 ILE A N 1
ATOM 1598 C CA . ILE A 1 204 ? -16.839 0.139 7.335 1.00 90.69 204 ILE A CA 1
ATOM 1599 C C . ILE A 1 204 ? -15.509 -0.608 7.126 1.00 90.69 204 ILE A C 1
ATOM 1601 O O . ILE A 1 204 ? -15.390 -1.780 7.485 1.00 90.69 204 ILE A O 1
ATOM 1605 N N . ASP A 1 205 ? -14.483 0.091 6.631 1.00 90.38 205 ASP A N 1
ATOM 1606 C CA . ASP A 1 205 ? -13.150 -0.466 6.418 1.00 90.38 205 ASP A CA 1
ATOM 1607 C C . ASP A 1 205 ? -12.466 -0.837 7.742 1.00 90.38 205 ASP A C 1
ATOM 1609 O O . ASP A 1 205 ? -11.901 -1.927 7.864 1.00 90.38 205 ASP A O 1
ATOM 1613 N N . SER A 1 206 ? -12.522 0.037 8.755 1.00 91.94 206 SER A N 1
ATOM 1614 C CA . SER A 1 206 ? -11.879 -0.228 10.046 1.00 91.94 206 SER A CA 1
ATOM 1615 C C . SER A 1 206 ? -12.592 -1.334 10.821 1.00 91.94 206 SER A C 1
ATOM 1617 O O . SER A 1 206 ? -11.920 -2.193 11.388 1.00 91.94 206 SER A O 1
ATOM 1619 N N . ILE A 1 207 ? -13.927 -1.395 10.777 1.00 92.69 207 ILE A N 1
ATOM 1620 C CA . ILE A 1 207 ? -14.707 -2.495 11.364 1.00 92.69 207 ILE A CA 1
ATOM 1621 C C . ILE A 1 207 ? -14.391 -3.823 10.672 1.00 92.69 207 ILE A C 1
ATOM 1623 O O . ILE A 1 207 ? -14.204 -4.846 11.342 1.00 92.69 207 ILE A O 1
ATOM 1627 N N . TYR A 1 208 ? -14.265 -3.827 9.345 1.00 93.25 208 TYR A N 1
ATOM 1628 C CA . TYR A 1 208 ? -13.888 -5.032 8.613 1.00 93.25 208 TYR A CA 1
ATOM 1629 C C . TYR A 1 208 ? -12.475 -5.506 8.983 1.00 93.25 208 TYR A C 1
ATOM 1631 O O . TYR A 1 208 ? -12.281 -6.680 9.308 1.00 93.25 208 TYR A O 1
ATOM 1639 N N . ILE A 1 209 ? -11.496 -4.597 9.038 1.00 95.00 209 ILE A N 1
ATOM 1640 C CA . ILE A 1 209 ? -10.130 -4.916 9.478 1.00 95.00 209 ILE A CA 1
ATOM 1641 C C . ILE A 1 209 ? -10.122 -5.430 10.926 1.00 95.00 209 ILE A C 1
ATOM 1643 O O . ILE A 1 209 ? -9.485 -6.446 11.204 1.00 95.00 209 ILE A O 1
ATOM 1647 N N . LEU A 1 210 ? -10.854 -4.793 11.847 1.00 94.19 210 LEU A N 1
ATOM 1648 C CA . LEU A 1 210 ? -10.975 -5.245 13.238 1.00 94.19 210 LEU A CA 1
ATOM 1649 C C . LEU A 1 210 ? -11.554 -6.662 13.329 1.00 94.19 210 LEU A C 1
ATOM 1651 O O . LEU A 1 210 ? -11.063 -7.482 14.102 1.00 94.19 210 LEU A O 1
ATOM 1655 N N . THR A 1 211 ? -12.546 -6.976 12.499 1.00 92.62 211 THR A N 1
ATOM 1656 C CA . THR A 1 211 ? -13.139 -8.317 12.409 1.00 92.62 211 THR A CA 1
ATOM 1657 C C . THR A 1 211 ? -12.117 -9.349 11.940 1.00 92.62 211 THR A C 1
ATOM 1659 O O . THR A 1 211 ? -12.002 -10.431 12.520 1.00 92.62 211 THR A O 1
ATOM 1662 N N . LEU A 1 212 ? -11.330 -9.013 10.915 1.00 94.75 212 LEU A N 1
ATOM 1663 C CA . LEU A 1 212 ? -10.268 -9.880 10.408 1.00 94.75 212 LEU A CA 1
ATOM 1664 C C . LEU A 1 212 ? -9.171 -10.110 11.450 1.00 94.75 212 LEU A C 1
ATOM 1666 O O . LEU A 1 212 ? -8.729 -11.246 11.627 1.00 94.75 212 LEU A O 1
ATOM 1670 N N . ILE A 1 213 ? -8.768 -9.063 12.171 1.00 95.25 213 ILE A N 1
ATOM 1671 C CA . ILE A 1 213 ? -7.790 -9.174 13.257 1.00 95.25 213 ILE A CA 1
ATOM 1672 C C . ILE A 1 213 ? -8.354 -10.027 14.387 1.00 95.25 213 ILE A C 1
ATOM 1674 O O . ILE A 1 213 ? -7.649 -10.895 14.879 1.00 95.25 213 ILE A O 1
ATOM 1678 N N . HIS A 1 214 ? -9.620 -9.860 14.770 1.00 92.69 214 HIS A N 1
ATOM 1679 C CA . HIS A 1 214 ? -10.220 -10.673 15.826 1.00 92.69 214 HIS A CA 1
ATOM 1680 C C . HIS A 1 214 ? -10.245 -12.160 15.443 1.00 92.69 214 HIS A C 1
ATOM 1682 O O . HIS A 1 214 ? -9.915 -13.018 16.258 1.00 92.69 214 HIS A O 1
ATOM 1688 N N . LYS A 1 215 ? -10.555 -12.460 14.175 1.00 93.00 215 LYS A N 1
ATOM 1689 C CA . LYS A 1 215 ? -10.563 -13.825 13.635 1.00 93.00 215 LYS A CA 1
ATOM 1690 C C . LYS A 1 215 ? -9.170 -14.464 13.596 1.00 93.00 215 LYS A C 1
ATOM 1692 O O . LYS A 1 215 ? -9.049 -15.655 13.865 1.00 93.00 215 LYS A O 1
ATOM 1697 N N . LYS A 1 216 ? -8.135 -13.711 13.214 1.00 94.94 216 LYS A N 1
ATOM 1698 C CA . LYS A 1 216 ? -6.779 -14.245 12.978 1.00 94.94 216 LYS A CA 1
ATOM 1699 C C . LYS A 1 216 ? -5.844 -14.128 14.176 1.00 94.94 216 LYS A C 1
ATOM 1701 O O . LYS A 1 216 ? -5.037 -15.018 14.424 1.00 94.94 216 LYS A O 1
ATOM 1706 N N . PHE A 1 217 ? -5.968 -13.038 14.918 1.00 94.81 217 PHE A N 1
ATOM 1707 C CA . PHE A 1 217 ? -5.104 -12.640 16.024 1.00 94.81 217 PHE A CA 1
ATOM 1708 C C . PHE A 1 217 ? -5.957 -12.315 17.267 1.00 94.81 217 PHE A C 1
ATOM 1710 O O . PHE A 1 217 ? -5.922 -11.199 17.793 1.00 94.81 217 PHE A O 1
ATOM 1717 N N . PRO A 1 218 ? -6.740 -13.283 17.785 1.00 91.19 218 PRO A N 1
ATOM 1718 C CA . PRO A 1 218 ? -7.673 -13.039 18.891 1.00 91.19 218 PRO A CA 1
ATOM 1719 C C . PRO A 1 218 ? -6.979 -12.548 20.172 1.00 91.19 218 PRO A C 1
ATOM 1721 O O . PRO A 1 218 ? -7.592 -11.881 21.005 1.00 91.19 218 PRO A O 1
ATOM 1724 N N . GLN A 1 219 ? -5.684 -12.837 20.335 1.00 90.06 219 GLN A N 1
ATOM 1725 C CA . GLN A 1 219 ? -4.893 -12.392 21.485 1.00 90.06 219 GLN A CA 1
ATOM 1726 C C . GLN A 1 219 ? -4.633 -10.878 21.494 1.00 90.06 219 GLN A C 1
ATOM 1728 O O . GLN A 1 219 ? -4.458 -10.301 22.568 1.00 90.06 219 GLN A O 1
ATOM 1733 N N . SER A 1 220 ? -4.663 -10.223 20.337 1.00 89.62 220 SER A N 1
ATOM 1734 C CA . SER A 1 220 ? -4.394 -8.787 20.205 1.00 89.62 220 SER A CA 1
ATOM 1735 C C . SER A 1 220 ? -5.651 -7.948 20.467 1.00 89.62 220 SER A C 1
ATOM 1737 O O . SER A 1 220 ? -5.572 -6.828 20.981 1.00 89.62 220 SER A O 1
ATOM 1739 N N . LEU A 1 221 ? -6.830 -8.520 20.188 1.00 89.31 221 LEU A N 1
ATOM 1740 C CA . LEU A 1 221 ? -8.158 -7.926 20.392 1.00 89.31 221 LEU A CA 1
ATOM 1741 C C . LEU A 1 221 ? -8.937 -8.607 21.528 1.00 89.31 221 LEU A C 1
ATOM 1743 O O . LEU A 1 221 ? -10.078 -9.037 21.364 1.00 89.31 221 LEU A O 1
ATOM 1747 N N . LYS A 1 222 ? -8.326 -8.675 22.715 1.00 89.69 222 LYS A N 1
ATOM 1748 C CA . LYS A 1 222 ? -9.005 -9.138 23.936 1.00 89.69 222 LYS A CA 1
ATOM 1749 C C . LYS A 1 222 ? -10.114 -8.174 24.354 1.00 89.69 222 LYS A C 1
ATOM 1751 O O . LYS A 1 222 ? -10.022 -6.967 24.126 1.00 89.69 222 LYS A O 1
ATOM 1756 N N . ALA A 1 223 ? -11.086 -8.689 25.104 1.00 88.12 223 ALA A N 1
ATOM 1757 C CA . ALA A 1 223 ? -12.174 -7.897 25.681 1.00 88.12 223 ALA A CA 1
ATOM 1758 C C . ALA A 1 223 ? -11.684 -6.686 26.501 1.00 88.12 223 ALA A C 1
ATOM 1760 O O . ALA A 1 223 ? -12.343 -5.653 26.532 1.00 88.12 223 ALA A O 1
ATOM 1761 N N . SER A 1 224 ? -10.518 -6.778 27.151 1.00 90.25 224 SER A N 1
ATOM 1762 C CA . SER A 1 224 ? -9.905 -5.646 27.861 1.00 90.25 224 SER A CA 1
ATOM 1763 C C . SER A 1 224 ? -9.428 -4.538 26.917 1.00 90.25 224 SER A C 1
ATOM 1765 O O . SER A 1 224 ? -9.599 -3.360 27.229 1.00 90.25 224 SER A O 1
ATOM 1767 N N . THR A 1 225 ? -8.864 -4.899 25.761 1.00 90.06 225 THR A N 1
ATOM 1768 C CA . THR A 1 225 ? -8.463 -3.952 24.714 1.00 90.06 225 THR A CA 1
ATOM 1769 C C . THR A 1 225 ? -9.690 -3.276 24.116 1.00 90.06 225 THR A C 1
ATOM 1771 O O . THR A 1 225 ? -9.725 -2.050 24.043 1.00 90.06 225 THR A O 1
ATOM 1774 N N . LEU A 1 226 ? -10.714 -4.055 23.755 1.00 91.38 226 LEU A N 1
ATOM 1775 C CA . LEU A 1 226 ? -11.966 -3.517 23.221 1.00 91.38 226 LEU A CA 1
ATOM 1776 C C . LEU A 1 226 ? -12.629 -2.577 24.233 1.00 91.38 226 LEU A C 1
ATOM 1778 O O . LEU A 1 226 ? -12.959 -1.447 23.885 1.00 91.38 226 LEU A O 1
ATOM 1782 N N . LYS A 1 227 ? -12.690 -2.965 25.515 1.00 90.88 227 LYS A N 1
ATOM 1783 C CA . LYS A 1 227 ? -13.323 -2.142 26.554 1.00 90.88 227 LYS A CA 1
ATOM 1784 C C . LYS A 1 227 ? -12.619 -0.800 26.729 1.00 90.88 227 LYS A C 1
ATOM 1786 O O . LYS A 1 227 ? -13.268 0.198 27.016 1.00 90.88 227 LYS A O 1
ATOM 1791 N N . LYS A 1 228 ? -11.296 -0.771 26.568 1.00 90.50 228 LYS A N 1
ATOM 1792 C CA . LYS A 1 228 ? -10.495 0.448 26.705 1.00 90.50 228 LYS A CA 1
ATOM 1793 C C . LYS A 1 228 ? -10.698 1.435 25.548 1.00 90.50 228 LYS A C 1
ATOM 1795 O O . LYS A 1 228 ? -10.569 2.630 25.773 1.00 90.50 228 LYS A O 1
ATOM 1800 N N . HIS A 1 229 ? -10.941 0.946 24.333 1.00 89.75 229 HIS A N 1
ATOM 1801 C CA . HIS A 1 229 ? -10.900 1.764 23.112 1.00 89.75 229 HIS A CA 1
ATOM 1802 C C . HIS A 1 229 ? -12.273 1.988 22.458 1.00 89.75 229 HIS A C 1
ATOM 1804 O O . HIS A 1 229 ? -12.479 3.009 21.813 1.00 89.75 229 HIS A O 1
ATOM 1810 N N . LEU A 1 230 ? -13.196 1.040 22.619 1.00 90.00 230 LEU A N 1
ATOM 1811 C CA . LEU A 1 230 ? -14.531 1.023 22.012 1.00 90.00 230 LEU A CA 1
ATOM 1812 C C . LEU A 1 230 ? -15.650 0.923 23.059 1.00 90.00 230 LEU A C 1
ATOM 1814 O O . LEU A 1 230 ? -16.806 0.732 22.700 1.00 90.00 230 LEU A O 1
ATOM 1818 N N . GLU A 1 231 ? -15.306 0.978 24.350 1.00 91.00 231 GLU A N 1
ATOM 1819 C CA . GLU A 1 231 ? -16.249 0.871 25.477 1.00 91.00 231 GLU A CA 1
ATOM 1820 C C . GLU A 1 231 ? -17.091 -0.419 25.490 1.00 91.00 231 GLU A C 1
ATOM 1822 O O . GLU A 1 231 ? -18.031 -0.555 26.265 1.00 91.00 231 GLU A O 1
ATOM 1827 N N . THR A 1 232 ? -16.693 -1.420 24.703 1.00 89.81 232 THR A N 1
ATOM 1828 C CA . THR A 1 232 ? -17.400 -2.693 24.540 1.00 89.81 232 THR A CA 1
ATOM 1829 C C . THR A 1 232 ? -16.468 -3.878 24.774 1.00 89.81 232 THR A C 1
ATOM 1831 O O . THR A 1 232 ? -15.253 -3.762 24.638 1.00 89.81 232 THR A O 1
ATOM 1834 N N . ARG A 1 233 ? -17.001 -5.045 25.136 1.00 88.94 233 ARG A N 1
ATOM 1835 C CA . ARG A 1 233 ? -16.196 -6.273 25.297 1.00 88.94 233 ARG A CA 1
ATOM 1836 C C . ARG A 1 233 ? -16.146 -7.135 24.041 1.00 88.94 233 ARG A C 1
ATOM 1838 O O . ARG A 1 233 ? -15.259 -7.979 23.941 1.00 88.94 233 ARG A O 1
ATOM 1845 N N . GLU A 1 234 ? -17.058 -6.902 23.110 1.00 89.50 234 GLU A N 1
ATOM 1846 C CA . GLU A 1 234 ? -17.236 -7.659 21.879 1.00 89.50 234 GLU A CA 1
ATOM 1847 C C . GLU A 1 234 ? -17.762 -6.707 20.808 1.00 89.50 234 GLU A C 1
ATOM 1849 O O . GLU A 1 234 ? -18.611 -5.882 21.107 1.00 89.50 234 GLU A O 1
ATOM 1854 N N . ILE A 1 235 ? -17.254 -6.779 19.576 1.00 88.75 235 ILE A N 1
ATOM 1855 C CA . ILE A 1 235 ? -17.671 -5.850 18.511 1.00 88.75 235 ILE A CA 1
ATOM 1856 C C . ILE A 1 235 ? -19.113 -6.144 18.074 1.00 88.75 235 ILE A C 1
ATOM 1858 O O . ILE A 1 235 ? -19.908 -5.218 17.938 1.00 88.75 235 ILE A O 1
ATOM 1862 N N . PHE A 1 236 ? -19.463 -7.419 17.898 1.00 89.19 236 PHE A N 1
ATOM 1863 C CA . PHE A 1 236 ? -20.768 -7.859 17.401 1.00 89.19 236 PHE A CA 1
ATOM 1864 C C . PHE A 1 236 ? -21.680 -8.317 18.544 1.00 89.19 236 PHE A C 1
ATOM 1866 O O . PHE A 1 236 ? -21.907 -9.509 18.726 1.00 89.19 236 PHE A O 1
ATOM 1873 N N . CYS A 1 237 ? -22.211 -7.366 19.310 1.00 90.44 237 CYS A N 1
ATOM 1874 C CA . CYS A 1 237 ? -23.183 -7.622 20.374 1.00 90.44 237 CYS A CA 1
ATOM 1875 C C . CYS A 1 237 ? -24.379 -6.660 20.286 1.00 90.44 237 CYS A C 1
ATOM 1877 O O . CYS A 1 237 ? -24.321 -5.647 19.584 1.00 90.44 237 CYS A O 1
ATOM 1879 N N . GLU A 1 238 ? -25.459 -6.966 21.013 1.00 91.12 238 GLU A N 1
ATOM 1880 C CA . GLU A 1 238 ? -26.693 -6.162 21.014 1.00 91.12 238 GLU A CA 1
ATOM 1881 C C . GLU A 1 238 ? -26.443 -4.687 21.365 1.00 91.12 238 GLU A C 1
ATOM 1883 O O . GLU A 1 238 ? -27.010 -3.791 20.740 1.00 91.12 238 GLU A O 1
ATOM 1888 N N . GLU A 1 239 ? -25.527 -4.432 22.303 1.00 90.25 239 GLU A N 1
ATOM 1889 C CA . GLU A 1 239 ? -25.148 -3.089 22.763 1.00 90.25 239 GLU A CA 1
ATOM 1890 C C . GLU A 1 239 ? -24.565 -2.222 21.634 1.00 90.25 239 GLU A C 1
ATOM 1892 O O . GLU A 1 239 ? -24.724 -1.000 21.640 1.00 90.25 239 GLU A O 1
ATOM 1897 N N . ASN A 1 240 ? -23.948 -2.849 20.628 1.00 92.06 240 ASN A N 1
ATOM 1898 C CA . ASN A 1 240 ? -23.301 -2.157 19.517 1.00 92.06 240 ASN A CA 1
ATOM 1899 C C . ASN A 1 240 ? -24.155 -2.124 18.240 1.00 92.06 240 ASN A C 1
ATOM 1901 O O . ASN A 1 240 ? -23.697 -1.584 17.234 1.00 92.06 240 ASN A O 1
ATOM 1905 N N . ILE A 1 241 ? -25.389 -2.652 18.239 1.00 92.06 241 ILE A N 1
ATOM 1906 C CA . ILE A 1 241 ? -26.245 -2.667 17.035 1.00 92.06 241 ILE A CA 1
ATOM 1907 C C . ILE A 1 241 ? -26.434 -1.257 16.474 1.00 92.06 241 ILE A C 1
ATOM 1909 O O . ILE A 1 241 ? -26.321 -1.060 15.267 1.00 92.06 241 ILE A O 1
ATOM 1913 N N . LYS A 1 242 ? -26.698 -0.273 17.341 1.00 92.50 242 LYS A N 1
ATOM 1914 C CA . LYS A 1 242 ? -26.897 1.118 16.920 1.00 92.50 242 LYS A CA 1
ATOM 1915 C C . LYS A 1 242 ? -25.643 1.721 16.267 1.00 92.50 242 LYS A C 1
ATOM 1917 O O . LYS A 1 242 ? -25.748 2.099 15.105 1.00 92.50 242 LYS A O 1
ATOM 1922 N N . PRO A 1 243 ? -24.471 1.785 16.934 1.00 92.44 243 PRO A N 1
ATOM 1923 C CA . PRO A 1 243 ? -23.279 2.352 16.304 1.00 92.44 243 PRO A CA 1
ATOM 1924 C C . PRO A 1 243 ? -22.821 1.566 15.067 1.00 92.44 243 PRO A C 1
ATOM 1926 O O . PRO A 1 243 ? -22.328 2.170 14.124 1.00 92.44 243 PRO A O 1
ATOM 1929 N N . LEU A 1 244 ? -23.018 0.242 15.015 1.00 92.25 244 LEU A N 1
ATOM 1930 C CA . LEU A 1 244 ? -22.769 -0.536 13.795 1.00 92.25 244 LEU A CA 1
ATOM 1931 C C . LEU A 1 244 ? -23.734 -0.154 12.665 1.00 92.25 244 LEU A C 1
ATOM 1933 O O . LEU A 1 244 ? -23.307 -0.028 11.521 1.00 92.25 244 LEU A O 1
ATOM 1937 N N . GLY A 1 245 ? -25.015 0.048 12.980 1.00 90.62 245 GLY A N 1
ATOM 1938 C CA . GLY A 1 245 ? -26.017 0.534 12.034 1.00 90.62 245 GLY A CA 1
ATOM 1939 C C . GLY A 1 245 ? -25.647 1.896 11.453 1.00 90.62 245 GLY A C 1
ATOM 1940 O O . GLY A 1 245 ? -25.682 2.048 10.239 1.00 90.62 245 GLY A O 1
ATOM 1941 N N . ASP A 1 246 ? -25.199 2.831 12.294 1.00 91.50 246 ASP A N 1
ATOM 1942 C CA . ASP A 1 246 ? -24.777 4.179 11.883 1.00 91.50 246 ASP A CA 1
ATOM 1943 C C . ASP A 1 246 ? -23.540 4.174 10.954 1.00 91.50 246 ASP A C 1
ATOM 1945 O O . ASP A 1 246 ? -23.308 5.131 10.223 1.00 91.50 246 ASP A O 1
ATOM 1949 N N . ILE A 1 247 ? -22.725 3.111 10.982 1.00 91.00 247 ILE A N 1
ATOM 1950 C CA . ILE A 1 247 ? -21.544 2.949 10.113 1.00 91.00 247 ILE A CA 1
ATOM 1951 C C . ILE A 1 247 ? -21.908 2.287 8.775 1.00 91.00 247 ILE A C 1
ATOM 1953 O O . ILE A 1 247 ? -21.238 2.514 7.765 1.00 91.00 247 ILE A O 1
ATOM 1957 N N . LEU A 1 248 ? -22.916 1.410 8.778 1.00 82.38 248 LEU A N 1
ATOM 1958 C CA . LEU A 1 248 ? -23.283 0.566 7.636 1.00 82.38 248 LEU A CA 1
ATOM 1959 C C . LEU A 1 248 ? -24.390 1.164 6.753 1.00 82.38 248 LEU A C 1
ATOM 1961 O O . LEU A 1 248 ? -24.562 0.689 5.627 1.00 82.38 248 LEU A O 1
ATOM 1965 N N . LEU A 1 249 ? -25.140 2.148 7.259 1.00 72.62 249 LEU A N 1
ATOM 1966 C CA . LEU A 1 249 ? -26.288 2.793 6.608 1.00 72.62 249 LEU A CA 1
ATOM 1967 C C . LEU A 1 249 ? -26.003 4.267 6.303 1.00 72.62 249 LEU A C 1
ATOM 1969 O O . LEU A 1 249 ? -26.448 4.716 5.222 1.00 72.62 249 LEU A O 1
#